Protein AF-A0A7W1S4X9-F1 (afdb_monomer_lite)

Sequence (220 aa):
MSEEMSIWRQALKDEKHPLNRAAWILFGKNFDVEYAEKKLEAQKEDAIGFCMLLLDSPELYPDSALGSGKAPANAVELLCRWQVEAAILRLLKILDDEDWDALVYGTTADSIAAYGAILVEPLLESAARNPGEEKQAAIAGTLADAAPGDPRTVAFIRKQFDKSTKDFQIRYMAESVLAGDPEGGIKWLEGKLRTQKFSKDIRKRIEDSIADAKAGRFKI

Secondary structure (DSSP, 8-state):
-PPPPPHHHHHHH-TTSTTHHHHHHHT-TT--HHHHHHHHGGGHHHHHHHHHHHHT-GGGSSTTSTTTTHHHHHHHHHHHHTT-GGGHHHHHHHHHHS-TTSHHHHHHHHHGGGGGGGGHHHHHHHHHH---HHHHHHHHHHHHHHSTT-HHHHHHHHHHHHH--SHHHHHHHHHHHHHH-HHHHHHHHHHHHHHS---HHHHHHHHHHHHHHHTT----

pLDDT: mean 94.27, std 6.55, range [44.78, 98.69]

Foldseek 3Di:
DDPDDDPLRVLCVDPPRPCVVLSCQLLPPPHDLVCSCVVCVVVVVVSLVVLVVCLVPVQLFDCPHRSRNRSNLSSLQNCLVVLPVVCLVSLLVCLLPPDCPTSNNVSSLVRNLSNAPVCLVVLVVSCVVDVDLVSLLSSLQSLLSRYAPDPSSLVSLVVSCVVDDDLVSVLSSLLSNCSRYVPVSLVVLVVCLVVDDDDPVSSVSSVVLSVCSVVVNSDD

Structure (mmCIF, N/CA/C/O backbone):
data_AF-A0A7W1S4X9-F1
#
_entry.id   AF-A0A7W1S4X9-F1
#
loop_
_atom_site.group_PDB
_atom_site.id
_atom_site.type_symbol
_atom_site.label_atom_id
_atom_site.label_alt_id
_atom_site.label_comp_id
_atom_site.label_asym_id
_atom_site.label_entity_id
_atom_site.label_seq_id
_atom_site.pdbx_PDB_ins_code
_atom_site.Cartn_x
_atom_site.Cartn_y
_atom_site.Cartn_z
_atom_site.occupancy
_atom_site.B_iso_or_equiv
_atom_site.auth_seq_id
_atom_site.auth_comp_id
_atom_site.auth_asym_id
_atom_site.auth_atom_id
_atom_site.pdbx_PDB_model_num
ATOM 1 N N . MET A 1 1 ? 35.761 15.141 -14.981 1.00 44.78 1 MET A N 1
ATOM 2 C CA . MET A 1 1 ? 35.172 13.787 -14.971 1.00 44.78 1 MET A CA 1
ATOM 3 C C . MET A 1 1 ? 33.733 13.945 -15.420 1.00 44.78 1 MET A C 1
ATOM 5 O O . MET A 1 1 ? 33.016 14.687 -14.766 1.00 44.78 1 MET A O 1
ATOM 9 N N . SER A 1 2 ? 33.343 13.410 -16.578 1.00 52.38 2 SER A N 1
ATOM 10 C CA . SER A 1 2 ? 31.936 13.431 -16.993 1.00 52.38 2 SER A CA 1
ATOM 11 C C . SER A 1 2 ? 31.174 12.447 -16.113 1.00 52.38 2 SER A C 1
ATOM 13 O O . SER A 1 2 ? 31.539 11.274 -16.099 1.00 52.38 2 SER A O 1
ATOM 15 N N . GLU A 1 3 ? 30.170 12.910 -15.367 1.00 70.31 3 GLU A N 1
ATOM 16 C CA . GLU A 1 3 ? 29.232 12.006 -14.698 1.00 70.31 3 GLU A CA 1
ATOM 17 C C . GLU A 1 3 ? 28.639 11.060 -15.742 1.00 70.31 3 GLU A C 1
ATOM 19 O O . GLU A 1 3 ? 28.067 11.499 -16.746 1.00 70.31 3 GLU A O 1
ATOM 24 N N . GLU A 1 4 ? 28.829 9.762 -15.528 1.00 83.88 4 GLU A N 1
ATOM 25 C CA . GLU A 1 4 ? 28.190 8.743 -16.340 1.00 83.88 4 GLU A CA 1
ATOM 26 C C . GLU A 1 4 ? 26.675 8.891 -16.179 1.00 83.88 4 GLU A C 1
ATOM 28 O O . GLU A 1 4 ? 26.137 8.964 -15.075 1.00 83.88 4 GLU A O 1
ATOM 33 N N . MET A 1 5 ? 25.982 9.044 -17.303 1.00 89.38 5 MET A N 1
ATOM 34 C CA . MET A 1 5 ? 24.553 9.311 -17.303 1.00 89.38 5 MET A CA 1
ATOM 35 C C . MET A 1 5 ? 23.804 8.057 -16.844 1.00 89.38 5 MET A C 1
ATOM 37 O O . MET A 1 5 ? 24.030 6.986 -17.397 1.00 89.38 5 MET A O 1
ATOM 41 N N . SER A 1 6 ? 22.885 8.173 -15.885 1.00 93.56 6 SER A N 1
ATOM 42 C CA . SER A 1 6 ? 22.079 7.029 -15.441 1.00 93.56 6 SER A CA 1
ATOM 43 C C . SER A 1 6 ? 21.268 6.409 -16.589 1.00 93.56 6 SER A C 1
ATOM 45 O O . SER A 1 6 ? 20.853 7.105 -17.521 1.00 93.56 6 SER A O 1
ATOM 47 N N . ILE A 1 7 ? 21.007 5.098 -16.515 1.00 94.75 7 ILE A N 1
ATOM 48 C CA . ILE A 1 7 ? 20.305 4.341 -17.571 1.00 94.75 7 ILE A CA 1
ATOM 49 C C . ILE A 1 7 ? 18.940 4.964 -17.896 1.00 94.75 7 ILE A C 1
ATOM 51 O O . ILE A 1 7 ? 18.582 5.094 -19.063 1.00 94.75 7 ILE A O 1
ATOM 55 N N . TRP A 1 8 ? 18.193 5.434 -16.892 1.00 95.12 8 TRP A N 1
ATOM 56 C CA . TRP A 1 8 ? 16.904 6.096 -17.115 1.00 95.12 8 TRP A CA 1
ATOM 57 C C . TRP A 1 8 ? 17.030 7.440 -17.846 1.00 95.12 8 TRP A C 1
ATOM 59 O O . TRP A 1 8 ? 16.185 7.756 -18.683 1.00 95.12 8 TRP A O 1
ATOM 69 N N . ARG A 1 9 ? 18.111 8.206 -17.633 1.00 95.19 9 ARG A N 1
ATOM 70 C CA . ARG A 1 9 ? 18.389 9.425 -18.418 1.00 95.19 9 ARG A CA 1
ATOM 71 C C . ARG A 1 9 ? 18.770 9.098 -19.857 1.00 95.19 9 ARG A C 1
ATOM 73 O O . ARG A 1 9 ? 18.367 9.833 -20.756 1.00 95.19 9 ARG A O 1
ATOM 80 N N . GLN A 1 10 ? 19.539 8.030 -20.072 1.00 96.44 10 GLN A N 1
ATOM 81 C CA . GLN A 1 10 ? 19.885 7.562 -21.418 1.00 96.44 10 GLN A CA 1
ATOM 82 C C . GLN A 1 10 ? 18.620 7.127 -22.168 1.00 96.44 10 GLN A C 1
ATOM 84 O O . GLN A 1 10 ? 18.362 7.616 -23.267 1.00 96.44 10 GLN A O 1
ATOM 89 N N . ALA A 1 11 ? 17.776 6.314 -21.525 1.00 96.88 11 ALA A N 1
ATOM 90 C CA . ALA A 1 11 ? 16.519 5.831 -22.084 1.00 96.88 11 ALA A CA 1
ATOM 91 C C . ALA A 1 11 ? 15.560 6.965 -22.475 1.00 96.88 11 ALA A C 1
ATOM 93 O O . ALA A 1 11 ? 14.948 6.898 -23.536 1.00 96.88 11 ALA A O 1
ATOM 94 N N . LEU A 1 12 ? 15.453 8.029 -21.671 1.00 96.25 12 LEU A N 1
ATOM 95 C CA . LEU A 1 12 ? 14.616 9.191 -22.006 1.00 96.25 12 LEU A CA 1
ATOM 96 C C . LEU A 1 12 ? 15.132 9.992 -23.213 1.00 96.25 12 LEU A C 1
ATOM 98 O O . LEU A 1 12 ? 14.334 10.626 -23.901 1.00 96.25 12 LEU A O 1
ATOM 102 N N . LYS A 1 13 ? 16.449 9.995 -23.458 1.00 96.00 13 LYS A N 1
ATOM 103 C CA . LYS A 1 13 ? 17.087 10.814 -24.504 1.00 96.00 13 LYS A CA 1
ATOM 104 C C . LYS A 1 13 ? 17.248 10.103 -25.841 1.00 96.00 13 LYS A C 1
ATOM 106 O O . LYS A 1 13 ? 17.264 10.776 -26.867 1.00 96.00 13 LYS A O 1
ATOM 111 N N . ASP A 1 14 ? 17.412 8.786 -25.830 1.00 97.00 14 ASP A N 1
ATOM 112 C CA . ASP A 1 14 ? 17.623 7.996 -27.037 1.00 97.00 14 ASP A CA 1
ATOM 113 C C . ASP A 1 14 ? 16.362 7.196 -27.380 1.00 97.00 14 ASP A C 1
ATOM 115 O O . ASP A 1 14 ? 16.022 6.225 -26.709 1.00 97.00 14 ASP A O 1
ATOM 119 N N . GLU A 1 15 ? 15.676 7.596 -28.452 1.00 96.69 15 GLU A N 1
ATOM 120 C CA . GLU A 1 15 ? 14.484 6.911 -28.975 1.00 96.69 15 GLU A CA 1
ATOM 121 C C . GLU A 1 15 ? 14.757 5.462 -29.399 1.00 96.69 15 GLU A C 1
ATOM 123 O O . GLU A 1 15 ? 13.833 4.650 -29.452 1.00 96.69 15 GLU A O 1
ATOM 128 N N . LYS A 1 16 ? 16.016 5.119 -29.695 1.00 97.38 16 LYS A N 1
ATOM 129 C CA . LYS A 1 16 ? 16.424 3.756 -30.055 1.00 97.38 16 LYS A CA 1
ATOM 130 C C . LYS A 1 16 ? 16.806 2.917 -28.840 1.00 97.38 16 LYS A C 1
ATOM 132 O O . LYS A 1 16 ? 17.037 1.717 -28.994 1.00 97.38 16 LYS A O 1
ATOM 137 N N . HIS A 1 17 ? 16.872 3.513 -27.651 1.00 97.50 17 HIS A N 1
ATOM 138 C CA . HIS A 1 17 ? 17.173 2.779 -26.434 1.00 97.50 17 HIS A CA 1
ATOM 139 C C . HIS A 1 17 ? 16.050 1.764 -26.153 1.00 97.50 17 HIS A C 1
ATOM 141 O O . HIS A 1 17 ? 14.876 2.144 -26.176 1.00 97.50 17 HIS A O 1
ATOM 147 N N . PRO A 1 18 ? 16.359 0.497 -25.819 1.00 96.69 18 PRO A N 1
ATOM 148 C CA . PRO A 1 18 ? 15.337 -0.538 -25.607 1.00 96.69 18 PRO A CA 1
ATOM 149 C C . PRO A 1 18 ? 14.318 -0.153 -24.520 1.00 96.69 18 PRO A C 1
ATOM 151 O O . PRO A 1 18 ? 13.126 -0.410 -24.641 1.00 96.69 18 PRO A O 1
ATOM 154 N N . LEU A 1 19 ? 14.769 0.565 -23.488 1.00 97.62 19 LEU A N 1
ATOM 155 C CA . LEU A 1 19 ? 13.919 1.051 -22.393 1.00 97.62 19 LEU A CA 1
ATOM 156 C C . LEU A 1 19 ? 13.235 2.404 -22.654 1.00 97.62 19 LEU A C 1
ATOM 158 O O . LEU A 1 19 ? 12.544 2.893 -21.763 1.00 97.62 19 LEU A O 1
ATOM 162 N N . ASN A 1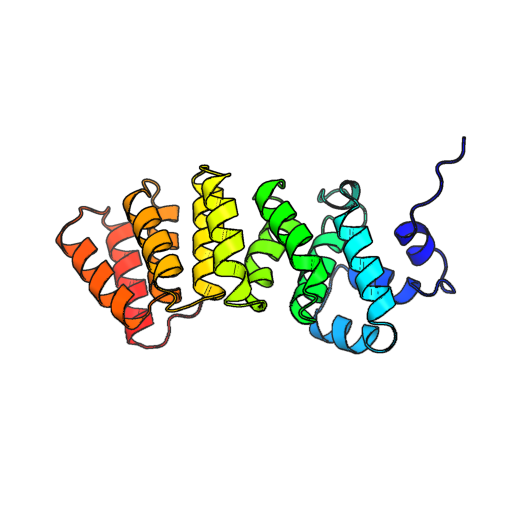 20 ? 13.389 3.028 -23.831 1.00 97.69 20 ASN A N 1
ATOM 163 C CA . ASN A 1 20 ? 12.836 4.366 -24.104 1.00 97.69 20 ASN A CA 1
ATOM 164 C C . ASN A 1 20 ? 11.329 4.439 -23.826 1.00 97.69 20 ASN A C 1
ATOM 166 O O . ASN A 1 20 ? 10.850 5.336 -23.133 1.00 97.69 20 ASN A O 1
ATOM 170 N N . ARG A 1 21 ? 10.585 3.431 -24.288 1.00 97.38 21 ARG A N 1
ATOM 171 C CA . ARG A 1 21 ? 9.140 3.347 -24.067 1.00 97.38 21 ARG A CA 1
ATOM 172 C C . ARG A 1 21 ? 8.774 3.190 -22.590 1.00 97.38 21 ARG A C 1
ATOM 174 O O . ARG A 1 21 ? 7.831 3.833 -22.141 1.00 97.38 21 ARG A O 1
ATOM 181 N N . ALA A 1 22 ? 9.503 2.352 -21.848 1.00 97.75 22 ALA A N 1
ATOM 182 C CA . ALA A 1 22 ? 9.292 2.187 -20.409 1.00 97.75 22 ALA A CA 1
ATOM 183 C C . ALA A 1 22 ? 9.560 3.504 -19.673 1.00 97.75 22 ALA A C 1
ATOM 185 O O . ALA A 1 22 ? 8.735 3.935 -18.874 1.00 97.75 22 ALA A O 1
ATOM 186 N N . ALA A 1 23 ? 10.652 4.187 -20.022 1.00 97.69 23 ALA A N 1
ATOM 187 C CA . ALA A 1 23 ? 11.009 5.477 -19.454 1.00 97.69 23 ALA A CA 1
ATOM 188 C C . ALA A 1 23 ? 9.923 6.536 -19.691 1.00 97.69 23 ALA A C 1
ATOM 190 O O . ALA A 1 23 ? 9.466 7.158 -18.738 1.00 97.69 23 ALA A O 1
ATOM 191 N N . TRP A 1 24 ? 9.432 6.704 -20.919 1.00 97.12 24 TRP A N 1
ATOM 192 C CA . TRP A 1 24 ? 8.384 7.695 -21.194 1.00 97.12 24 TRP A CA 1
ATOM 193 C C . TRP A 1 24 ? 7.041 7.385 -20.529 1.00 97.12 24 TRP A C 1
ATOM 195 O O . TRP A 1 24 ? 6.333 8.313 -20.141 1.00 97.12 24 TRP A O 1
ATOM 205 N N . ILE A 1 25 ? 6.694 6.105 -20.372 1.00 97.75 25 ILE A N 1
ATOM 206 C CA . ILE A 1 25 ? 5.490 5.702 -19.637 1.00 97.75 25 ILE A CA 1
ATOM 207 C C . ILE A 1 25 ? 5.658 6.003 -18.143 1.00 97.75 25 ILE A C 1
ATOM 209 O O . ILE A 1 25 ? 4.823 6.697 -17.569 1.00 97.75 25 ILE A O 1
ATOM 213 N N . LEU A 1 26 ? 6.752 5.546 -17.528 1.00 97.75 26 LEU A N 1
ATOM 214 C CA . LEU A 1 26 ? 6.977 5.663 -16.083 1.00 97.75 26 LEU A CA 1
ATOM 215 C C . LEU A 1 26 ? 7.257 7.102 -15.633 1.00 97.75 26 LEU A C 1
ATOM 217 O O . LEU A 1 26 ? 6.864 7.476 -14.537 1.00 97.75 26 LEU A O 1
ATOM 221 N N . PHE A 1 27 ? 7.865 7.948 -16.469 1.00 97.38 27 PHE A N 1
ATOM 222 C CA . PHE A 1 27 ? 8.035 9.382 -16.178 1.00 97.38 27 PHE A CA 1
ATOM 223 C C . PHE A 1 27 ? 6.824 10.233 -16.604 1.00 97.38 27 PHE A C 1
ATOM 225 O O . PHE A 1 27 ? 6.825 11.458 -16.438 1.00 97.38 27 PHE A O 1
ATOM 232 N N . GLY A 1 28 ? 5.787 9.611 -17.172 1.00 94.62 28 GLY A N 1
ATOM 233 C CA . GLY A 1 28 ? 4.586 10.289 -17.638 1.00 94.62 28 GLY A CA 1
ATOM 234 C C . GLY A 1 28 ? 3.783 10.913 -16.494 1.00 94.62 28 GLY A C 1
ATOM 235 O O . GLY A 1 28 ? 3.548 10.298 -15.457 1.00 94.62 28 GLY A O 1
ATOM 236 N N . LYS A 1 29 ? 3.292 12.144 -16.694 1.00 89.25 29 LYS A N 1
ATOM 237 C CA . LYS A 1 29 ? 2.444 12.831 -15.698 1.00 89.25 29 LYS A CA 1
ATOM 238 C C . LYS A 1 29 ? 1.073 12.178 -15.508 1.00 89.25 29 LYS A C 1
ATOM 240 O O . LYS A 1 29 ? 0.512 12.307 -14.421 1.00 89.25 29 LYS A O 1
ATOM 245 N N . ASN A 1 30 ? 0.578 11.526 -16.560 1.00 92.50 30 ASN A N 1
ATOM 246 C CA . ASN A 1 30 ? -0.718 10.855 -16.642 1.00 92.50 30 ASN A CA 1
ATOM 247 C C . ASN A 1 30 ? -0.492 9.342 -16.747 1.00 92.50 30 ASN A C 1
ATOM 249 O O . ASN A 1 30 ? -0.904 8.720 -17.725 1.00 92.50 30 ASN A O 1
ATOM 253 N N . PHE A 1 31 ? 0.281 8.791 -15.811 1.00 96.25 31 PHE A N 1
ATOM 254 C CA . PHE A 1 31 ? 0.490 7.353 -15.736 1.00 96.25 31 PHE A CA 1
ATOM 255 C C . PHE A 1 31 ? -0.843 6.645 -15.487 1.00 96.25 31 PHE A C 1
ATOM 257 O O . PHE A 1 31 ? -1.680 7.129 -14.729 1.00 96.25 31 PHE A O 1
ATOM 264 N N . ASP A 1 32 ? -1.027 5.527 -16.176 1.00 97.56 32 ASP A N 1
ATOM 265 C CA . ASP A 1 32 ? -2.176 4.644 -16.053 1.00 97.56 32 ASP A CA 1
ATOM 266 C C . ASP A 1 32 ? -1.628 3.219 -16.056 1.00 97.56 32 ASP A C 1
ATOM 268 O O . ASP A 1 32 ? -0.976 2.798 -17.021 1.00 97.56 32 ASP A O 1
ATOM 272 N N . VAL A 1 33 ? -1.816 2.511 -14.943 1.00 97.31 33 VAL A N 1
ATOM 273 C CA . VAL A 1 33 ? -1.167 1.216 -14.721 1.00 97.31 33 VAL A CA 1
ATOM 274 C C . VAL A 1 33 ? -1.666 0.148 -15.698 1.00 97.31 33 VAL A C 1
ATOM 276 O O . VAL A 1 33 ? -0.868 -0.659 -16.169 1.00 97.31 33 VAL A O 1
ATOM 279 N N . GLU A 1 34 ? -2.945 0.178 -16.089 1.00 97.56 34 GLU A N 1
ATOM 280 C CA . GLU A 1 34 ? -3.522 -0.775 -17.049 1.00 97.56 34 GLU A CA 1
ATOM 281 C C . GLU A 1 34 ? -2.947 -0.572 -18.458 1.00 97.56 34 GLU A C 1
ATOM 283 O O . GLU A 1 34 ? -2.576 -1.524 -19.158 1.00 97.56 34 GLU A O 1
ATOM 288 N N . TYR A 1 35 ? -2.827 0.687 -18.878 1.00 97.94 35 TYR A N 1
ATOM 289 C CA . TYR A 1 35 ? -2.156 1.066 -20.110 1.00 97.94 35 TYR A CA 1
ATOM 290 C C . TYR A 1 35 ? -0.682 0.662 -20.073 1.00 97.94 35 TYR A C 1
ATOM 292 O O . TYR A 1 35 ? -0.195 0.076 -21.044 1.00 97.94 35 TYR A O 1
ATOM 300 N N . ALA A 1 36 ? 0.026 0.959 -18.980 1.00 98.12 36 ALA A N 1
ATOM 301 C CA . ALA A 1 36 ? 1.441 0.645 -18.821 1.00 98.12 36 ALA A CA 1
ATOM 302 C C . ALA A 1 36 ? 1.697 -0.864 -18.899 1.00 98.12 36 ALA A C 1
ATOM 304 O O . ALA A 1 36 ? 2.500 -1.285 -19.734 1.00 98.12 36 ALA A O 1
ATOM 305 N N . GLU A 1 37 ? 0.955 -1.664 -18.127 1.00 97.75 37 GLU A N 1
ATOM 306 C CA . GLU A 1 37 ? 0.973 -3.132 -18.149 1.00 97.75 37 GLU A CA 1
ATOM 307 C C . GLU A 1 37 ? 0.831 -3.645 -19.586 1.00 97.75 37 GLU A C 1
ATOM 309 O O . GLU A 1 37 ? 1.745 -4.268 -20.133 1.00 97.75 37 GLU A O 1
ATOM 314 N N . LYS A 1 38 ? -0.256 -3.266 -20.269 1.00 98.00 38 LYS A N 1
ATOM 315 C CA . LYS A 1 38 ? -0.522 -3.708 -21.645 1.00 98.00 38 LYS A CA 1
ATOM 316 C C . LYS A 1 38 ? 0.564 -3.280 -22.631 1.00 98.00 38 LYS A C 1
ATOM 318 O O . LYS A 1 38 ? 0.842 -3.973 -23.612 1.00 98.00 38 LYS A O 1
ATOM 323 N N . LYS A 1 39 ? 1.128 -2.085 -22.453 1.00 98.06 39 LYS A N 1
ATOM 324 C CA . LYS A 1 39 ? 2.101 -1.508 -23.388 1.00 98.06 39 LYS A CA 1
ATOM 325 C C . LYS A 1 39 ? 3.513 -2.026 -23.152 1.00 98.06 39 LYS A C 1
ATOM 327 O O . LYS A 1 39 ? 4.296 -1.965 -24.101 1.00 98.06 39 LYS A O 1
ATOM 332 N N . LEU A 1 40 ? 3.825 -2.501 -21.954 1.00 98.06 40 LEU A N 1
ATOM 333 C CA . LEU A 1 40 ? 5.146 -2.995 -21.581 1.00 98.06 40 LEU A CA 1
ATOM 334 C C . LEU A 1 40 ? 5.226 -4.522 -21.532 1.00 98.06 40 LEU A C 1
ATOM 336 O O . LEU A 1 40 ? 6.331 -5.036 -21.437 1.00 98.06 40 LEU A O 1
ATOM 340 N N . GLU A 1 41 ? 4.111 -5.235 -21.710 1.00 97.00 41 GLU A N 1
ATOM 341 C CA . GLU A 1 41 ? 4.045 -6.704 -21.663 1.00 97.00 41 GLU A CA 1
ATOM 342 C C . GLU A 1 41 ? 5.113 -7.409 -22.519 1.00 97.00 41 GLU A C 1
ATOM 344 O O . GLU A 1 41 ? 5.789 -8.321 -22.059 1.00 97.00 41 GLU A O 1
ATOM 349 N N . ALA A 1 42 ? 5.338 -6.947 -23.754 1.00 96.94 42 ALA A N 1
ATOM 350 C CA . ALA A 1 42 ? 6.327 -7.553 -24.654 1.00 96.94 42 ALA A CA 1
ATOM 351 C C . ALA A 1 42 ? 7.790 -7.390 -24.186 1.00 96.94 42 ALA A C 1
ATOM 353 O O . ALA A 1 42 ? 8.668 -8.076 -24.698 1.00 96.94 42 ALA A O 1
ATOM 354 N N . GLN A 1 43 ? 8.047 -6.480 -23.245 1.00 96.81 43 GLN A N 1
ATOM 355 C CA . GLN A 1 43 ? 9.359 -6.205 -22.651 1.00 96.81 43 GLN A CA 1
ATOM 356 C C . GLN A 1 43 ? 9.282 -6.233 -21.117 1.00 96.81 43 GLN A C 1
ATOM 358 O O . GLN A 1 43 ? 9.955 -5.457 -20.440 1.00 96.81 43 GLN A O 1
ATOM 363 N N . LYS A 1 44 ? 8.409 -7.089 -20.566 1.00 97.44 44 LYS A N 1
ATOM 364 C CA . LYS A 1 44 ? 8.080 -7.112 -19.137 1.00 97.44 44 LYS A CA 1
ATOM 365 C C . LYS A 1 44 ? 9.312 -7.280 -18.250 1.00 97.44 44 LYS A C 1
ATOM 367 O O . LYS A 1 44 ? 9.490 -6.485 -17.340 1.00 97.44 44 LYS A O 1
ATOM 372 N N . GLU A 1 45 ? 10.188 -8.239 -18.543 1.00 97.88 45 GLU A N 1
ATOM 373 C CA . GLU A 1 45 ? 11.399 -8.485 -17.740 1.00 97.88 45 GLU A CA 1
ATOM 374 C C . GLU A 1 45 ? 12.342 -7.271 -17.713 1.00 97.88 45 GLU A C 1
ATOM 376 O O . GLU A 1 45 ? 12.785 -6.835 -16.649 1.00 97.88 45 GLU A O 1
ATOM 381 N N . ASP A 1 46 ? 12.573 -6.650 -18.872 1.00 97.81 46 ASP A N 1
ATOM 382 C CA . ASP A 1 46 ? 13.379 -5.431 -18.977 1.00 97.81 46 ASP A CA 1
ATOM 383 C C . ASP A 1 46 ? 12.723 -4.257 -18.232 1.00 97.81 46 ASP A C 1
ATOM 385 O O . ASP A 1 46 ? 13.397 -3.472 -17.560 1.00 97.81 46 ASP A O 1
ATOM 389 N N . ALA A 1 47 ? 11.393 -4.145 -18.310 1.00 98.12 47 ALA A N 1
ATOM 390 C CA . ALA A 1 47 ? 10.626 -3.135 -17.591 1.00 98.12 47 ALA A CA 1
ATOM 391 C C . ALA A 1 47 ? 10.650 -3.359 -16.072 1.00 98.12 47 ALA A C 1
ATOM 393 O O . ALA A 1 47 ? 10.725 -2.377 -15.336 1.00 98.12 47 ALA A O 1
ATOM 394 N N . ILE A 1 48 ? 10.641 -4.607 -15.595 1.00 98.56 48 ILE A N 1
ATOM 395 C CA . ILE A 1 48 ? 10.806 -4.947 -14.174 1.00 98.56 48 ILE A CA 1
ATOM 396 C C . ILE A 1 48 ? 12.184 -4.497 -13.692 1.00 98.56 48 ILE A C 1
ATOM 398 O O . ILE A 1 48 ? 12.272 -3.761 -12.707 1.00 98.56 48 ILE A O 1
ATOM 402 N N . GLY A 1 49 ? 13.249 -4.870 -14.412 1.00 98.19 49 GLY A N 1
ATOM 403 C CA . GLY A 1 49 ? 14.608 -4.424 -14.092 1.00 98.19 49 GLY A CA 1
ATOM 404 C C . GLY A 1 49 ? 14.714 -2.898 -14.065 1.00 98.19 49 GLY A C 1
ATOM 405 O O . GLY A 1 49 ? 15.297 -2.321 -13.147 1.00 98.19 49 GLY A O 1
ATOM 406 N N . PHE A 1 50 ? 14.068 -2.227 -15.019 1.00 98.38 50 PHE A N 1
ATOM 407 C CA . PHE A 1 50 ? 14.001 -0.772 -15.058 1.00 98.38 50 PHE A CA 1
ATOM 408 C C . PHE A 1 50 ? 13.225 -0.171 -13.878 1.00 98.38 50 PHE A C 1
ATOM 410 O O . PHE A 1 50 ? 13.693 0.796 -13.287 1.00 98.38 50 PHE A O 1
ATOM 417 N N . CYS A 1 51 ? 12.087 -0.747 -13.487 1.00 98.69 51 CYS A N 1
ATOM 418 C CA . CYS A 1 51 ? 11.324 -0.308 -12.316 1.00 98.69 51 CYS A CA 1
ATOM 419 C C . CYS A 1 51 ? 12.157 -0.415 -11.034 1.00 98.69 51 CYS A C 1
ATOM 421 O O . CYS A 1 51 ? 12.223 0.551 -10.279 1.00 98.69 51 CYS A O 1
ATOM 423 N N . MET A 1 52 ? 12.855 -1.537 -10.827 1.00 98.44 52 MET A N 1
ATOM 424 C CA . MET A 1 52 ? 13.747 -1.714 -9.674 1.00 98.44 52 MET A CA 1
ATOM 425 C C . MET A 1 52 ? 14.861 -0.657 -9.653 1.00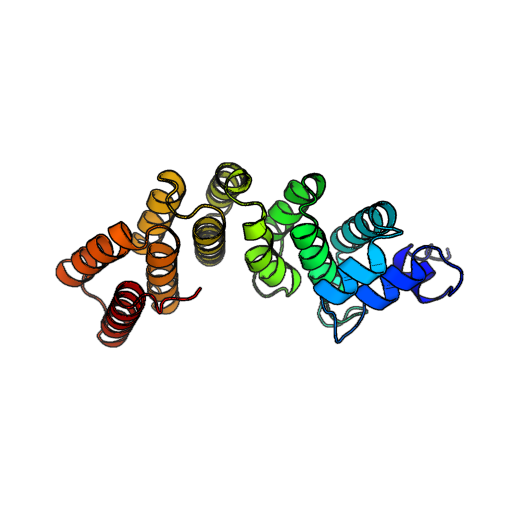 98.44 52 MET A C 1
ATOM 427 O O . MET A 1 52 ? 15.104 -0.051 -8.613 1.00 98.44 52 MET A O 1
ATOM 431 N N . LEU A 1 53 ? 15.458 -0.338 -10.811 1.00 97.69 53 LEU A N 1
ATOM 432 C CA . LEU A 1 53 ? 16.439 0.750 -10.923 1.00 97.69 53 LEU A CA 1
ATOM 433 C C . LEU A 1 53 ? 15.861 2.117 -10.524 1.00 97.69 53 LEU A C 1
ATOM 435 O O . LEU A 1 53 ? 16.565 2.916 -9.906 1.00 97.69 53 LEU A O 1
ATOM 439 N N . LEU A 1 54 ? 14.600 2.407 -10.866 1.00 97.94 54 LEU A N 1
ATOM 440 C CA . LEU A 1 54 ? 13.941 3.650 -10.445 1.00 97.94 54 LEU A CA 1
ATOM 441 C C . LEU A 1 54 ? 13.705 3.680 -8.932 1.00 97.94 54 LEU A C 1
ATOM 443 O O . LEU A 1 54 ? 13.907 4.725 -8.315 1.00 97.94 54 LEU A O 1
ATOM 447 N N . LEU A 1 55 ? 13.332 2.547 -8.327 1.00 97.81 55 LEU A N 1
ATOM 448 C CA . LEU A 1 55 ? 13.209 2.443 -6.871 1.00 97.81 55 LEU A CA 1
ATOM 449 C C . LEU A 1 55 ? 14.562 2.620 -6.172 1.00 97.81 55 LEU A C 1
ATOM 451 O O . LEU A 1 55 ? 14.599 3.149 -5.066 1.00 97.81 55 LEU A O 1
ATOM 455 N N . ASP A 1 56 ? 15.671 2.253 -6.806 1.00 96.62 56 ASP A N 1
ATOM 456 C CA . ASP A 1 56 ? 17.023 2.426 -6.255 1.00 96.62 56 ASP A CA 1
ATOM 457 C C . ASP A 1 56 ? 17.671 3.781 -6.600 1.00 96.62 56 ASP A C 1
ATOM 459 O O . ASP A 1 56 ? 18.842 4.002 -6.294 1.00 96.62 56 ASP A O 1
ATOM 463 N N . SER A 1 57 ? 16.912 4.706 -7.202 1.00 95.69 57 SER A N 1
ATOM 464 C CA . SER A 1 57 ? 17.353 6.063 -7.558 1.00 95.69 57 SER A CA 1
ATOM 465 C C . SER A 1 57 ? 16.700 7.113 -6.636 1.00 95.69 57 SER A C 1
ATOM 467 O O . SER A 1 57 ? 15.719 7.749 -7.038 1.00 95.69 57 SER A O 1
ATOM 469 N N . PRO A 1 58 ? 17.191 7.318 -5.395 1.00 92.44 58 PRO A N 1
ATOM 470 C CA . PRO A 1 58 ? 16.577 8.233 -4.424 1.00 92.44 58 PRO A CA 1
ATOM 471 C C . PRO A 1 58 ? 16.521 9.689 -4.910 1.00 92.44 58 PRO A C 1
ATOM 473 O O . PRO A 1 58 ? 15.667 10.463 -4.483 1.00 92.44 58 PRO A O 1
ATOM 476 N N . GLU A 1 59 ? 17.371 10.082 -5.861 1.00 94.56 59 GLU A N 1
ATOM 477 C CA . GLU A 1 59 ? 17.314 11.401 -6.494 1.00 94.56 59 GLU A CA 1
ATOM 478 C C . GLU A 1 59 ? 16.028 11.650 -7.303 1.00 94.56 59 GLU A C 1
ATOM 480 O O . GLU A 1 59 ? 15.765 12.790 -7.686 1.00 94.56 59 GLU A O 1
ATOM 485 N N . LEU A 1 60 ? 15.238 10.605 -7.580 1.00 96.12 60 LEU A N 1
ATOM 486 C CA . LEU A 1 60 ? 13.945 10.695 -8.262 1.00 96.12 60 LEU A CA 1
ATOM 487 C C . LEU A 1 60 ? 12.758 10.890 -7.313 1.00 96.12 60 LEU A C 1
ATOM 489 O O . LEU A 1 60 ? 11.650 11.099 -7.800 1.00 96.12 60 LEU A O 1
ATOM 493 N N . TYR A 1 61 ? 12.966 10.800 -5.998 1.00 94.88 61 TYR A N 1
ATOM 494 C CA . 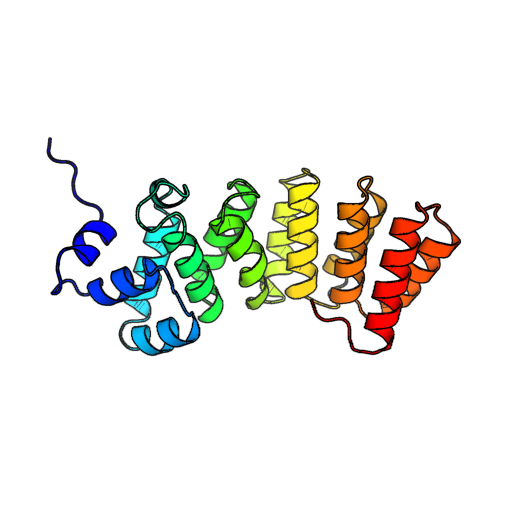TYR A 1 61 ? 11.893 10.776 -5.000 1.00 94.88 61 TYR A CA 1
ATOM 495 C C . TYR A 1 61 ? 11.310 12.165 -4.696 1.00 94.88 61 TYR A C 1
ATOM 497 O O . TYR A 1 61 ? 10.092 12.261 -4.550 1.00 94.88 61 TYR A O 1
ATOM 505 N N . PRO A 1 62 ? 12.108 13.252 -4.629 1.00 93.56 62 PRO A N 1
ATOM 506 C CA . PRO A 1 62 ? 11.561 14.580 -4.372 1.00 93.56 62 PRO A CA 1
ATOM 507 C C . PRO A 1 62 ? 10.609 15.064 -5.475 1.00 93.56 62 PRO A C 1
ATOM 509 O O . PRO A 1 62 ? 10.850 14.848 -6.664 1.00 93.56 62 PRO A O 1
ATOM 512 N N . ASP A 1 63 ? 9.612 15.867 -5.105 1.00 90.19 63 ASP A N 1
ATOM 513 C CA . ASP A 1 63 ? 8.677 16.506 -6.049 1.00 90.19 63 ASP A CA 1
ATOM 514 C C . ASP A 1 63 ? 9.364 17.416 -7.083 1.00 90.19 63 ASP A C 1
ATOM 516 O O . ASP A 1 63 ? 8.834 17.682 -8.166 1.00 90.19 63 ASP A O 1
ATOM 520 N N . SER A 1 64 ? 10.562 17.906 -6.757 1.00 92.06 64 SER A N 1
ATOM 521 C CA . SER A 1 64 ? 11.398 18.723 -7.639 1.00 92.06 64 SER A CA 1
ATOM 522 C C . SER A 1 64 ? 12.238 17.904 -8.625 1.00 92.06 64 SER A C 1
ATOM 524 O O . SER A 1 64 ? 12.855 18.484 -9.524 1.00 92.06 64 SER A O 1
ATOM 526 N N . ALA A 1 65 ? 12.277 16.577 -8.481 1.00 93.00 65 ALA A N 1
ATOM 527 C CA . ALA A 1 65 ? 13.040 15.695 -9.350 1.00 93.00 65 ALA A CA 1
ATOM 528 C C . ALA A 1 65 ? 12.433 15.590 -10.758 1.00 93.00 65 ALA A C 1
ATOM 530 O O . ALA A 1 65 ? 11.303 16.010 -11.031 1.00 93.00 65 ALA A O 1
ATOM 531 N N . LEU A 1 66 ? 13.182 14.988 -11.685 1.00 90.06 66 LEU A N 1
ATOM 532 C CA . LEU A 1 66 ? 12.648 14.671 -13.007 1.00 90.06 66 LEU A CA 1
ATOM 533 C C . LEU A 1 66 ? 11.481 13.684 -12.870 1.00 90.06 66 LEU A C 1
ATOM 535 O O . LEU A 1 66 ? 11.628 12.630 -12.264 1.00 90.06 66 LEU A O 1
ATOM 539 N N . GLY A 1 67 ? 10.331 14.021 -13.456 1.00 86.44 67 GLY A N 1
ATOM 540 C CA . GLY A 1 67 ? 9.103 13.247 -13.257 1.00 86.44 67 GLY A CA 1
ATOM 541 C C . GLY A 1 67 ? 8.372 13.570 -11.948 1.00 86.44 67 GLY A C 1
ATOM 542 O O . GLY A 1 67 ? 7.348 12.955 -11.681 1.00 86.44 67 GLY A O 1
ATOM 543 N N . SER A 1 68 ? 8.840 14.553 -11.171 1.00 91.06 68 SER A N 1
ATOM 544 C CA . SER A 1 68 ? 8.181 15.086 -9.972 1.00 91.06 68 SER A CA 1
ATOM 545 C C . SER A 1 68 ? 7.824 14.027 -8.926 1.00 91.06 68 SER A C 1
ATOM 547 O O . SER A 1 68 ? 6.661 13.918 -8.550 1.00 91.06 68 SER A O 1
ATOM 549 N N . GLY A 1 69 ? 8.778 13.174 -8.542 1.00 91.69 69 GLY A N 1
ATOM 550 C CA . GLY A 1 69 ? 8.530 12.082 -7.590 1.00 91.69 69 GLY A CA 1
ATOM 551 C C . GLY A 1 69 ? 7.725 10.902 -8.152 1.00 91.69 69 GLY A C 1
ATOM 552 O O . GLY A 1 69 ? 7.653 9.845 -7.528 1.00 91.69 69 GLY A O 1
ATOM 553 N N . LYS A 1 70 ? 7.124 11.038 -9.344 1.00 95.75 70 LYS A N 1
ATOM 554 C CA . LYS A 1 70 ? 6.173 10.050 -9.874 1.00 95.75 70 LYS A CA 1
ATOM 555 C C . LYS A 1 70 ? 6.825 8.807 -10.450 1.00 95.75 70 LYS A C 1
ATOM 557 O O . LYS A 1 70 ? 6.206 7.757 -10.424 1.00 95.75 70 LYS A O 1
ATOM 562 N N . ALA A 1 71 ? 8.040 8.895 -10.989 1.00 97.19 71 ALA A N 1
ATOM 563 C CA . ALA A 1 71 ? 8.650 7.743 -11.654 1.00 97.19 71 ALA A CA 1
ATOM 564 C C . ALA A 1 71 ? 8.843 6.537 -10.705 1.00 97.19 71 ALA A C 1
ATOM 566 O O . ALA A 1 71 ? 8.438 5.437 -11.085 1.00 97.19 71 ALA A O 1
ATOM 567 N N . PRO A 1 72 ? 9.352 6.713 -9.467 1.00 97.94 72 PRO A N 1
ATOM 568 C CA . PRO A 1 72 ? 9.353 5.649 -8.463 1.00 97.94 72 PRO A CA 1
ATOM 569 C C . PRO A 1 72 ? 7.946 5.169 -8.080 1.00 97.94 72 PRO A C 1
ATOM 571 O O . PRO A 1 72 ? 7.714 3.968 -8.034 1.00 97.94 72 PRO A O 1
ATOM 574 N N . ALA A 1 73 ? 6.985 6.074 -7.868 1.00 97.69 73 ALA A N 1
ATOM 575 C CA . ALA A 1 73 ? 5.607 5.702 -7.524 1.00 97.69 73 ALA A CA 1
ATOM 576 C C . ALA A 1 73 ? 4.930 4.863 -8.629 1.00 97.69 73 ALA A C 1
ATOM 578 O O . ALA A 1 73 ? 4.398 3.788 -8.371 1.00 97.69 73 ALA A O 1
ATOM 579 N N . ASN A 1 74 ? 5.055 5.277 -9.888 1.00 98.38 74 ASN A N 1
ATOM 580 C CA . ASN A 1 74 ? 4.547 4.539 -11.044 1.00 98.38 74 ASN A CA 1
ATOM 581 C C . ASN A 1 74 ? 5.222 3.161 -11.185 1.00 98.38 74 ASN A C 1
ATOM 583 O O . ASN A 1 74 ? 4.588 2.190 -11.599 1.00 98.38 74 ASN A O 1
ATOM 587 N N . ALA A 1 75 ? 6.511 3.062 -10.834 1.00 98.44 75 ALA A N 1
ATOM 588 C CA . ALA A 1 75 ? 7.227 1.791 -10.795 1.00 98.44 75 ALA A CA 1
ATOM 589 C C . ALA A 1 75 ? 6.664 0.857 -9.710 1.00 98.44 75 ALA A C 1
ATOM 591 O O . ALA A 1 75 ? 6.482 -0.328 -9.980 1.00 98.44 75 ALA A O 1
ATOM 592 N N . VAL A 1 76 ? 6.333 1.381 -8.523 1.00 98.56 76 VAL A N 1
ATOM 593 C CA . VAL A 1 76 ? 5.647 0.623 -7.463 1.00 98.56 76 VAL A CA 1
ATOM 594 C C . VAL A 1 76 ? 4.317 0.065 -7.963 1.00 98.56 76 VAL A C 1
ATOM 596 O O . VAL A 1 76 ? 4.109 -1.145 -7.880 1.00 98.56 76 VAL A O 1
ATOM 599 N N . GLU A 1 77 ? 3.445 0.912 -8.521 1.00 98.31 77 GLU A N 1
ATOM 600 C CA . GLU A 1 77 ? 2.131 0.477 -9.021 1.00 98.31 77 GLU A CA 1
ATOM 601 C C . GLU A 1 77 ? 2.270 -0.651 -10.044 1.00 98.31 77 GLU A C 1
ATOM 603 O O . GLU A 1 77 ? 1.583 -1.670 -9.954 1.00 98.31 77 GLU A O 1
ATOM 608 N N . LEU A 1 78 ? 3.197 -0.501 -10.995 1.00 98.50 78 LEU A N 1
ATOM 609 C CA . LEU A 1 78 ? 3.404 -1.486 -12.050 1.00 98.50 78 LEU A CA 1
ATOM 610 C C . LEU A 1 78 ? 3.975 -2.809 -11.517 1.00 98.50 78 LEU A C 1
ATOM 612 O O . LEU A 1 78 ? 3.521 -3.880 -11.924 1.00 98.50 78 LEU A O 1
ATOM 616 N N . LEU A 1 79 ? 4.935 -2.758 -10.587 1.00 98.62 79 LEU A N 1
ATOM 617 C CA . LEU A 1 79 ? 5.499 -3.956 -9.954 1.00 98.62 79 LEU A CA 1
ATOM 618 C C . LEU A 1 79 ? 4.443 -4.712 -9.137 1.00 98.62 79 LEU A C 1
ATOM 620 O O . LEU A 1 79 ? 4.345 -5.935 -9.252 1.00 98.62 79 LEU A O 1
ATOM 624 N N . CYS A 1 80 ? 3.630 -3.999 -8.352 1.00 98.00 80 CYS A N 1
ATOM 625 C CA . CYS A 1 80 ? 2.521 -4.580 -7.588 1.00 98.00 80 CYS A CA 1
ATOM 626 C C . CYS A 1 80 ? 1.444 -5.161 -8.510 1.00 98.00 80 CYS A C 1
ATOM 628 O O . CYS A 1 80 ? 0.952 -6.266 -8.272 1.00 98.00 80 CYS A O 1
ATOM 630 N N . ARG A 1 81 ? 1.121 -4.468 -9.609 1.00 97.31 81 ARG A N 1
ATOM 631 C CA . ARG A 1 81 ? 0.182 -4.959 -10.622 1.00 97.31 81 ARG A CA 1
ATOM 632 C C . ARG A 1 81 ? 0.645 -6.278 -11.236 1.00 97.31 81 ARG A C 1
ATOM 634 O O . ARG A 1 81 ? -0.152 -7.201 -11.376 1.00 97.31 81 ARG A O 1
ATOM 641 N N . TRP A 1 82 ? 1.930 -6.381 -11.557 1.00 98.06 82 TRP A N 1
ATOM 642 C CA . TRP A 1 82 ? 2.528 -7.599 -12.099 1.00 98.06 82 TRP A CA 1
ATOM 643 C C . TRP A 1 82 ? 2.853 -8.675 -11.062 1.00 98.06 82 TRP A C 1
ATOM 645 O O . TRP A 1 82 ? 3.284 -9.753 -11.474 1.00 98.06 82 TRP A O 1
ATOM 655 N N . GLN A 1 83 ? 2.641 -8.411 -9.767 1.00 97.56 83 GLN A N 1
ATOM 656 C CA . GLN A 1 83 ? 2.922 -9.343 -8.668 1.00 97.56 83 GLN A CA 1
ATOM 657 C C . GLN A 1 83 ? 4.384 -9.820 -8.662 1.00 97.56 83 GLN A C 1
ATOM 659 O O . GLN A 1 83 ? 4.681 -11.008 -8.541 1.00 97.56 83 GLN A O 1
ATOM 664 N N . VAL A 1 84 ? 5.327 -8.888 -8.815 1.00 97.94 84 VAL A N 1
ATOM 665 C CA . VAL A 1 84 ? 6.762 -9.201 -8.862 1.00 97.94 84 VAL A CA 1
ATOM 666 C C . VAL A 1 84 ? 7.296 -9.487 -7.455 1.00 97.94 84 VAL A C 1
ATOM 668 O O . VAL A 1 84 ? 7.755 -8.585 -6.761 1.00 97.94 84 VAL A O 1
ATOM 671 N N . GLU A 1 85 ? 7.298 -10.754 -7.034 1.00 96.19 85 GLU A N 1
ATOM 672 C CA . GLU A 1 85 ? 7.735 -11.157 -5.682 1.00 96.19 85 GLU A CA 1
ATOM 673 C C . GLU A 1 85 ? 9.137 -10.645 -5.306 1.00 96.19 85 GLU A C 1
ATOM 675 O O . GLU A 1 85 ? 9.374 -10.236 -4.169 1.00 96.19 85 GLU A O 1
ATOM 680 N N . ALA A 1 86 ? 10.061 -10.585 -6.271 1.00 96.31 86 ALA A N 1
ATOM 681 C CA . ALA A 1 86 ? 11.411 -10.060 -6.057 1.00 96.31 86 ALA A CA 1
ATOM 682 C C . ALA A 1 86 ? 11.433 -8.582 -5.610 1.00 96.31 86 ALA A C 1
ATOM 684 O O . ALA A 1 86 ? 12.407 -8.142 -4.997 1.00 96.31 86 ALA A O 1
ATOM 685 N N . ALA A 1 87 ? 10.368 -7.817 -5.878 1.00 97.75 87 ALA A N 1
ATOM 686 C CA . ALA A 1 87 ? 10.241 -6.426 -5.458 1.00 97.75 87 ALA A CA 1
ATOM 687 C C . ALA A 1 87 ? 9.824 -6.278 -3.986 1.00 97.75 87 ALA A C 1
ATOM 689 O O . ALA A 1 87 ? 10.081 -5.229 -3.398 1.00 97.75 87 ALA A O 1
ATOM 690 N N . ILE A 1 88 ? 9.230 -7.305 -3.362 1.00 96.50 88 ILE A N 1
ATOM 691 C CA . ILE A 1 88 ? 8.618 -7.203 -2.024 1.00 96.50 88 ILE A CA 1
ATOM 692 C C . ILE A 1 88 ? 9.606 -6.668 -0.988 1.00 96.50 88 ILE A C 1
ATOM 694 O O . ILE A 1 88 ? 9.280 -5.734 -0.262 1.00 96.50 88 ILE A O 1
ATOM 698 N N . LEU A 1 89 ? 10.836 -7.195 -0.948 1.00 95.56 89 LEU A N 1
ATOM 699 C CA . LEU A 1 89 ? 11.853 -6.726 0.000 1.00 95.56 89 LEU A CA 1
ATOM 700 C C . LEU A 1 89 ? 12.169 -5.238 -0.182 1.00 95.56 89 LEU A C 1
ATOM 702 O O . LEU A 1 89 ? 12.337 -4.513 0.799 1.00 95.56 89 LEU A O 1
ATOM 706 N N . ARG A 1 90 ? 12.230 -4.766 -1.432 1.00 97.12 90 ARG A N 1
ATOM 707 C CA . ARG A 1 90 ? 12.495 -3.356 -1.723 1.00 97.12 90 ARG A CA 1
ATOM 708 C C . ARG A 1 90 ? 11.307 -2.475 -1.354 1.00 97.12 90 ARG A C 1
ATOM 710 O O . ARG A 1 90 ? 11.538 -1.404 -0.800 1.00 97.12 90 ARG A O 1
ATOM 717 N N . LEU A 1 91 ? 10.081 -2.921 -1.628 1.00 97.25 91 LEU A N 1
ATOM 718 C CA . LEU A 1 91 ? 8.846 -2.212 -1.279 1.00 97.25 91 LEU A CA 1
ATOM 719 C C . LEU A 1 91 ? 8.678 -2.100 0.244 1.00 97.25 91 LEU A C 1
ATOM 721 O O . LEU A 1 91 ? 8.413 -1.019 0.756 1.00 97.25 91 LEU A O 1
ATOM 725 N N . LEU A 1 92 ? 8.945 -3.171 0.994 1.00 94.81 92 LEU A N 1
ATOM 726 C CA . LEU A 1 92 ? 8.969 -3.124 2.461 1.00 94.81 92 LEU A CA 1
ATOM 727 C C . LEU A 1 92 ? 10.018 -2.136 2.980 1.00 94.81 92 LEU A C 1
ATOM 729 O O . LEU A 1 92 ? 9.755 -1.395 3.921 1.00 94.81 92 LEU A O 1
ATOM 733 N N . LYS A 1 93 ? 11.186 -2.069 2.329 1.00 94.44 93 LYS A N 1
ATOM 734 C CA . LYS A 1 93 ? 12.212 -1.079 2.662 1.00 94.44 93 LYS A CA 1
ATOM 735 C C . LYS A 1 93 ? 11.745 0.362 2.415 1.00 94.44 93 LYS A C 1
ATOM 737 O O . LYS A 1 93 ? 12.120 1.234 3.183 1.00 94.44 93 LYS A O 1
ATOM 742 N N . ILE A 1 94 ? 10.913 0.623 1.398 1.00 94.88 94 ILE A N 1
ATOM 743 C CA . ILE A 1 94 ? 10.301 1.954 1.197 1.00 94.88 94 ILE A CA 1
ATOM 744 C C . ILE A 1 94 ? 9.453 2.332 2.416 1.00 94.88 94 ILE A C 1
ATOM 746 O O . ILE A 1 94 ? 9.589 3.436 2.932 1.00 94.88 94 ILE A O 1
ATOM 750 N N . LEU A 1 95 ? 8.630 1.405 2.914 1.00 92.38 95 LEU A N 1
ATOM 751 C CA . LEU A 1 95 ? 7.800 1.640 4.102 1.00 92.38 95 LEU A CA 1
ATOM 752 C C . LEU A 1 95 ? 8.631 1.820 5.387 1.00 92.38 95 LEU A C 1
ATOM 754 O O . LEU A 1 95 ? 8.239 2.555 6.297 1.00 92.38 95 LEU A O 1
ATOM 758 N N . ASP A 1 96 ? 9.791 1.167 5.467 1.00 90.75 96 ASP A N 1
ATOM 759 C CA . ASP A 1 96 ? 10.700 1.288 6.607 1.00 90.75 96 ASP A CA 1
ATOM 760 C C . ASP A 1 96 ? 11.503 2.601 6.578 1.00 90.75 96 ASP A C 1
ATOM 762 O O . ASP A 1 96 ? 11.617 3.254 7.618 1.00 90.75 96 ASP A O 1
ATOM 766 N N . ASP A 1 97 ? 12.012 3.019 5.418 1.00 91.00 97 ASP A N 1
ATOM 767 C CA . ASP A 1 97 ? 13.048 4.057 5.327 1.00 91.00 97 ASP A CA 1
ATOM 768 C C . ASP A 1 97 ? 12.522 5.432 4.891 1.00 91.00 97 ASP A C 1
ATOM 770 O O . ASP A 1 97 ? 13.060 6.450 5.329 1.00 91.00 97 ASP A O 1
ATOM 774 N N . GLU A 1 98 ? 11.484 5.484 4.053 1.00 91.75 98 GLU A N 1
ATOM 775 C CA . GLU A 1 98 ? 11.044 6.742 3.444 1.00 91.75 98 GLU A CA 1
ATOM 776 C C . GLU A 1 98 ? 10.122 7.560 4.357 1.00 91.75 98 GLU A C 1
ATOM 778 O O . GLU A 1 98 ? 9.497 7.051 5.297 1.00 91.75 98 GLU A O 1
ATOM 783 N N . ASP A 1 99 ? 10.053 8.862 4.067 1.00 88.44 99 ASP A N 1
ATOM 784 C CA . ASP A 1 99 ? 9.105 9.772 4.704 1.00 88.44 99 ASP A CA 1
ATOM 785 C C . ASP A 1 99 ? 7.671 9.387 4.314 1.00 88.44 99 ASP A C 1
ATOM 787 O O . ASP A 1 99 ? 7.386 9.104 3.151 1.00 88.44 99 ASP A O 1
ATOM 791 N N . TRP A 1 100 ? 6.763 9.404 5.288 1.00 84.25 100 TRP A N 1
ATOM 792 C CA . TRP A 1 100 ? 5.356 9.070 5.083 1.00 84.25 100 TRP A CA 1
ATOM 793 C C . TRP A 1 100 ? 4.655 10.058 4.136 1.00 84.25 100 TRP A C 1
ATOM 795 O O . TRP A 1 100 ? 3.694 9.680 3.468 1.00 84.25 100 TRP A O 1
ATOM 805 N N . ASP A 1 101 ? 5.162 11.294 4.057 1.00 85.94 101 ASP A N 1
ATOM 806 C CA . ASP A 1 101 ? 4.688 12.335 3.140 1.00 85.94 101 ASP A CA 1
ATOM 807 C C . ASP A 1 101 ? 5.216 12.155 1.700 1.00 85.94 101 ASP A C 1
ATOM 809 O O . ASP A 1 101 ? 4.762 12.839 0.778 1.00 85.94 101 ASP A O 1
ATOM 813 N N . ALA A 1 102 ? 6.172 11.245 1.465 1.00 90.69 102 ALA A N 1
ATOM 814 C CA . ALA A 1 102 ? 6.696 10.995 0.127 1.00 90.69 102 ALA A CA 1
ATOM 815 C C . ALA A 1 102 ? 5.671 10.243 -0.734 1.00 90.69 102 ALA A C 1
ATOM 817 O O . ALA A 1 102 ? 5.108 9.227 -0.321 1.00 90.69 102 ALA A O 1
ATOM 818 N N . LEU A 1 103 ? 5.495 10.675 -1.988 1.00 94.31 103 LEU A N 1
ATOM 819 C CA . LEU A 1 103 ? 4.550 10.046 -2.918 1.00 94.31 103 LEU A CA 1
ATOM 820 C C . LEU A 1 103 ? 4.783 8.533 -3.054 1.00 94.31 103 LEU A C 1
ATOM 822 O O . LEU A 1 103 ? 3.839 7.751 -3.016 1.00 94.3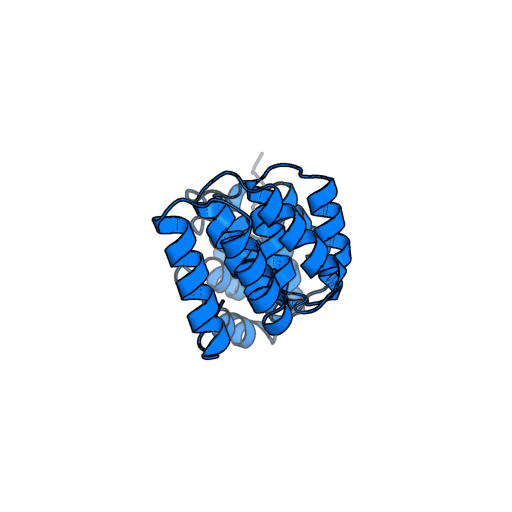1 103 LEU A O 1
ATOM 826 N N . VAL A 1 104 ? 6.046 8.112 -3.165 1.00 95.88 104 VAL A N 1
ATOM 827 C CA . VAL A 1 104 ? 6.410 6.695 -3.295 1.00 95.88 104 VAL A CA 1
ATOM 828 C C . VAL A 1 104 ? 6.038 5.872 -2.058 1.00 95.88 104 VAL A C 1
ATOM 830 O O . VAL A 1 104 ? 5.673 4.705 -2.206 1.00 95.88 104 VAL A O 1
ATOM 833 N N . TYR A 1 105 ? 6.082 6.462 -0.857 1.00 93.88 105 TYR A N 1
ATOM 834 C CA . TYR A 1 105 ? 5.649 5.798 0.370 1.00 93.88 105 TYR A CA 1
ATOM 835 C C . TYR A 1 105 ? 4.147 5.532 0.314 1.00 93.88 105 TYR A C 1
ATOM 837 O O . TYR A 1 105 ? 3.735 4.380 0.442 1.00 93.88 105 TYR A O 1
ATOM 845 N N . GLY A 1 106 ? 3.347 6.575 0.055 1.00 91.88 106 GLY A N 1
ATOM 846 C CA . GLY A 1 106 ? 1.889 6.461 -0.038 1.00 91.88 106 GLY A CA 1
ATOM 847 C C . GLY A 1 106 ? 1.470 5.424 -1.080 1.00 91.88 106 GLY A C 1
ATOM 848 O O . GLY A 1 106 ? 0.769 4.468 -0.763 1.00 91.88 106 GLY A O 1
ATOM 849 N N . THR A 1 107 ? 2.025 5.521 -2.293 1.00 95.94 107 THR A N 1
ATOM 850 C CA . THR A 1 107 ? 1.764 4.550 -3.363 1.00 95.94 107 THR A CA 1
ATOM 851 C C . THR A 1 107 ? 2.172 3.123 -2.982 1.00 95.94 107 THR A C 1
ATOM 853 O O . THR A 1 107 ? 1.487 2.171 -3.357 1.00 95.94 107 THR A O 1
ATOM 856 N N . THR A 1 108 ? 3.261 2.947 -2.225 1.00 96.62 108 THR A N 1
ATOM 857 C CA . THR A 1 108 ? 3.673 1.622 -1.732 1.00 96.62 108 THR A CA 1
ATOM 858 C C . THR A 1 108 ? 2.697 1.075 -0.709 1.00 96.62 108 THR A C 1
ATOM 860 O O . THR A 1 108 ? 2.297 -0.080 -0.843 1.00 96.62 108 THR A O 1
ATOM 863 N N . ALA A 1 109 ? 2.289 1.878 0.274 1.00 92.94 109 ALA A N 1
ATOM 864 C CA . ALA A 1 109 ? 1.354 1.453 1.311 1.00 92.94 109 ALA A CA 1
ATOM 865 C C . ALA A 1 109 ? 0.010 1.001 0.713 1.00 92.94 109 ALA A C 1
ATOM 867 O O . ALA A 1 109 ? -0.514 -0.036 1.129 1.00 92.94 109 ALA A O 1
ATOM 868 N N . ASP A 1 110 ? -0.471 1.722 -0.305 1.00 91.94 110 ASP A N 1
ATOM 869 C CA . ASP A 1 110 ? -1.736 1.442 -0.994 1.00 91.94 110 ASP A CA 1
ATOM 870 C C . ASP A 1 110 ? -1.636 0.240 -1.952 1.00 91.94 110 ASP A C 1
ATOM 872 O O . ASP A 1 110 ? -2.558 -0.566 -2.063 1.00 91.94 110 ASP A O 1
ATOM 876 N N . SER A 1 111 ? -0.513 0.092 -2.666 1.00 96.19 111 SER A N 1
ATOM 877 C CA . SER A 1 111 ? -0.403 -0.902 -3.748 1.00 96.19 111 SER A CA 1
ATOM 878 C C . SER A 1 111 ? 0.121 -2.257 -3.285 1.00 96.19 111 SER A C 1
ATOM 880 O O . SER A 1 111 ? -0.218 -3.284 -3.880 1.00 96.19 111 SER A O 1
ATOM 882 N N . ILE A 1 112 ? 0.979 -2.288 -2.259 1.00 97.06 112 ILE A N 1
ATOM 883 C CA . ILE A 1 112 ? 1.655 -3.525 -1.852 1.00 97.06 112 ILE A CA 1
ATOM 884 C C . ILE A 1 112 ? 0.645 -4.560 -1.342 1.00 97.06 112 ILE A C 1
ATOM 886 O O . ILE A 1 112 ? 0.853 -5.750 -1.539 1.00 97.06 112 ILE A O 1
ATOM 890 N N . ALA A 1 113 ? -0.503 -4.143 -0.798 1.00 95.31 113 ALA A N 1
ATOM 891 C CA . ALA A 1 113 ? -1.543 -5.057 -0.324 1.00 95.31 113 ALA A CA 1
ATOM 892 C C . ALA A 1 113 ? -2.001 -6.085 -1.378 1.00 95.31 113 ALA A C 1
ATOM 894 O O . ALA A 1 113 ? -2.433 -7.181 -1.021 1.00 95.31 113 ALA A O 1
ATOM 895 N N . ALA A 1 114 ? -1.817 -5.792 -2.671 1.00 95.19 114 ALA A N 1
ATOM 896 C CA . ALA A 1 114 ? -2.103 -6.715 -3.763 1.00 95.19 114 ALA A CA 1
ATOM 897 C C . ALA A 1 114 ? -1.342 -8.054 -3.675 1.00 95.19 114 ALA A C 1
ATOM 899 O O . ALA A 1 114 ? -1.811 -9.030 -4.252 1.00 95.19 114 ALA A O 1
ATOM 900 N N . TYR A 1 115 ? -0.200 -8.129 -2.978 1.00 96.00 115 TYR A N 1
ATOM 901 C CA . TYR A 1 115 ? 0.512 -9.399 -2.752 1.00 96.00 115 TYR A CA 1
ATOM 902 C C . TYR A 1 115 ? -0.205 -10.316 -1.749 1.00 96.00 115 TYR A C 1
ATOM 904 O O . TYR A 1 115 ? 0.081 -11.508 -1.674 1.00 96.00 115 TYR A O 1
ATOM 912 N N . GLY A 1 116 ? -1.156 -9.797 -0.977 1.00 95.50 116 GLY A N 1
ATOM 913 C CA . GLY A 1 116 ? -1.993 -10.599 -0.101 1.00 95.50 116 GLY A CA 1
ATOM 914 C C . GLY A 1 116 ? -1.273 -11.149 1.139 1.00 95.50 116 GLY A C 1
ATOM 915 O O . GLY A 1 116 ? -0.350 -10.544 1.691 1.00 95.50 116 GLY A O 1
ATOM 916 N N . ALA A 1 117 ? -1.682 -12.342 1.581 1.00 95.81 117 ALA A N 1
ATOM 917 C CA . ALA A 1 117 ? -1.281 -12.926 2.866 1.00 95.81 117 ALA A CA 1
ATOM 918 C C . ALA A 1 117 ? 0.232 -13.178 3.043 1.00 95.81 117 ALA A C 1
ATOM 920 O O . ALA A 1 117 ? 0.691 -13.332 4.177 1.00 95.81 117 ALA A O 1
ATOM 921 N N . ILE A 1 118 ? 1.022 -13.190 1.963 1.00 96.19 118 ILE A N 1
ATOM 922 C CA . ILE A 1 118 ? 2.488 -13.336 2.040 1.00 96.19 118 ILE A CA 1
ATOM 923 C C . ILE A 1 118 ? 3.125 -12.149 2.782 1.00 96.19 118 ILE A C 1
ATOM 925 O O . ILE A 1 118 ? 4.192 -12.293 3.376 1.00 96.19 118 ILE A O 1
ATOM 929 N N . LEU A 1 119 ? 2.449 -10.998 2.811 1.00 96.81 119 LEU A N 1
ATOM 930 C CA . LEU A 1 119 ? 2.926 -9.798 3.492 1.00 96.81 119 LEU A CA 1
ATOM 931 C C . LEU A 1 119 ? 2.690 -9.781 4.999 1.00 96.81 119 LEU A C 1
ATOM 933 O O . LEU A 1 119 ? 3.264 -8.925 5.668 1.00 96.81 119 LEU A O 1
ATOM 937 N N . VAL A 1 120 ? 1.885 -10.695 5.553 1.00 96.88 120 VAL A N 1
ATOM 938 C CA . VAL A 1 120 ? 1.513 -10.626 6.976 1.00 96.88 120 VAL A CA 1
ATOM 939 C C . VAL A 1 120 ? 2.742 -10.669 7.875 1.00 96.88 120 VAL A C 1
ATOM 941 O O . VAL A 1 120 ? 2.910 -9.793 8.718 1.00 96.88 120 VAL A O 1
ATOM 944 N N . GLU A 1 121 ? 3.618 -11.659 7.692 1.00 96.94 121 GLU A N 1
ATOM 945 C CA . GLU A 1 121 ? 4.804 -11.789 8.545 1.00 96.94 121 GLU A CA 1
ATOM 946 C C . GLU A 1 121 ? 5.779 -10.612 8.349 1.00 96.94 121 GLU A C 1
ATOM 948 O O . GLU A 1 121 ? 6.088 -9.942 9.336 1.00 96.94 121 GLU A O 1
ATOM 953 N N . PRO A 1 122 ? 6.187 -10.251 7.113 1.00 96.00 122 PRO A N 1
ATOM 954 C CA . PRO A 1 122 ? 7.124 -9.144 6.918 1.00 96.00 122 PRO A CA 1
ATOM 955 C C . PRO A 1 122 ? 6.612 -7.782 7.413 1.00 96.00 122 PRO A C 1
ATOM 957 O O . PRO A 1 122 ? 7.395 -6.987 7.940 1.00 96.00 122 PRO A O 1
ATOM 960 N N . LEU A 1 123 ? 5.311 -7.499 7.277 1.00 95.69 123 LEU A N 1
ATOM 961 C CA . LEU A 1 123 ? 4.712 -6.254 7.771 1.00 95.69 123 LEU A CA 1
ATOM 962 C C . LEU A 1 123 ? 4.645 -6.219 9.302 1.00 95.69 123 LEU A C 1
ATOM 964 O O . LEU A 1 123 ? 4.929 -5.183 9.903 1.00 95.69 123 LEU A O 1
ATOM 968 N N . LEU A 1 124 ? 4.331 -7.341 9.958 1.00 96.06 124 LEU A N 1
ATOM 969 C CA . LEU A 1 124 ? 4.369 -7.422 11.422 1.00 96.06 124 LEU A CA 1
ATOM 970 C C . LEU A 1 124 ? 5.796 -7.259 11.963 1.00 96.06 124 LEU A C 1
ATOM 972 O O . LEU A 1 124 ? 5.997 -6.577 12.973 1.00 96.06 124 LEU A O 1
ATOM 976 N N . GLU A 1 125 ? 6.794 -7.823 11.281 1.00 95.00 125 GLU A N 1
ATOM 977 C CA . GLU A 1 125 ? 8.204 -7.608 11.615 1.00 95.00 125 GLU A CA 1
ATOM 978 C C . GLU A 1 125 ? 8.631 -6.145 11.405 1.00 95.00 125 GLU A C 1
ATOM 980 O O . GLU A 1 125 ? 9.316 -5.579 12.261 1.00 95.00 125 GLU A O 1
ATOM 985 N N . SER A 1 126 ? 8.207 -5.508 10.307 1.00 91.69 126 SER A N 1
ATOM 986 C CA . SER A 1 126 ? 8.423 -4.072 10.061 1.00 91.69 126 SER A CA 1
ATOM 987 C C . SER A 1 126 ? 7.804 -3.215 11.168 1.00 91.69 126 SER A C 1
ATOM 989 O O . SER A 1 126 ? 8.480 -2.353 11.740 1.00 91.69 126 SER A O 1
ATOM 991 N N . ALA A 1 127 ? 6.568 -3.515 11.574 1.00 92.44 127 ALA A N 1
ATOM 992 C CA . ALA A 1 127 ? 5.917 -2.830 12.684 1.00 92.44 127 ALA A CA 1
ATOM 993 C C . ALA A 1 127 ? 6.676 -3.019 14.007 1.00 92.44 127 ALA A C 1
ATOM 995 O O . ALA A 1 127 ? 6.730 -2.102 14.825 1.00 92.44 127 ALA A O 1
ATOM 996 N N . ALA A 1 128 ? 7.288 -4.179 14.245 1.00 91.94 128 ALA A N 1
ATOM 997 C CA . ALA A 1 128 ? 8.103 -4.382 15.442 1.00 91.94 128 ALA A CA 1
ATOM 998 C C . ALA A 1 128 ? 9.371 -3.506 15.447 1.00 91.94 128 ALA A C 1
ATOM 1000 O O . ALA A 1 128 ? 9.809 -3.079 16.518 1.00 91.94 128 ALA A O 1
ATOM 1001 N N . ARG A 1 129 ? 9.939 -3.208 14.269 1.00 90.75 129 ARG A N 1
ATOM 1002 C CA . ARG A 1 129 ? 11.115 -2.333 14.109 1.00 90.75 129 ARG A CA 1
ATOM 1003 C C . ARG A 1 129 ? 10.773 -0.841 14.160 1.00 90.75 129 ARG A C 1
ATOM 1005 O O . ARG A 1 129 ? 11.602 -0.056 14.611 1.00 90.75 129 ARG A O 1
AT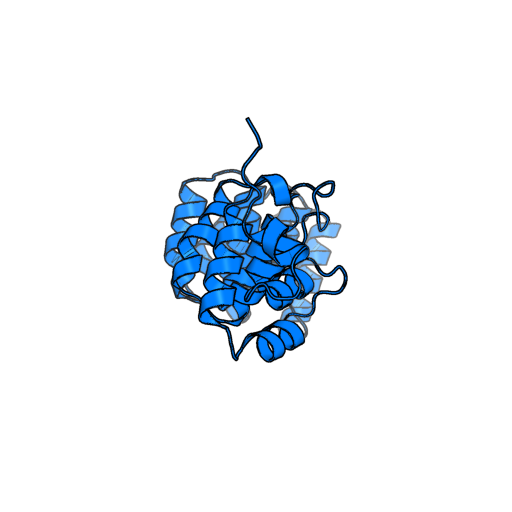OM 1012 N N . ASN A 1 130 ? 9.566 -0.457 13.741 1.00 84.25 130 ASN A N 1
ATOM 1013 C CA . ASN A 1 130 ? 9.153 0.939 13.570 1.00 84.25 130 ASN A CA 1
ATOM 1014 C C . ASN A 1 130 ? 8.019 1.340 14.528 1.00 84.25 130 ASN A C 1
ATOM 1016 O O . ASN A 1 130 ? 6.858 1.370 14.122 1.00 84.25 130 ASN A O 1
ATOM 1020 N N . PRO A 1 131 ? 8.301 1.707 15.790 1.00 80.88 131 PRO A N 1
ATOM 1021 C CA . PRO A 1 131 ? 7.259 1.960 16.788 1.00 80.88 131 PRO A CA 1
ATOM 1022 C C . PRO A 1 131 ? 6.490 3.284 16.604 1.00 80.88 131 PRO A C 1
ATOM 1024 O O . PRO A 1 131 ? 5.613 3.574 17.415 1.00 80.88 131 PRO A O 1
ATOM 1027 N N . GLY A 1 132 ? 6.819 4.097 15.592 1.00 86.88 132 GLY A N 1
ATOM 1028 C CA . GLY A 1 132 ? 6.158 5.381 15.332 1.00 86.88 132 GLY A CA 1
ATOM 1029 C C . GLY A 1 132 ? 4.683 5.205 14.971 1.00 86.88 132 GLY A C 1
ATOM 1030 O O . GLY A 1 132 ? 4.352 4.366 14.137 1.00 86.88 132 GLY A O 1
ATOM 1031 N N . GLU A 1 133 ? 3.798 5.988 15.591 1.00 85.44 133 GLU A N 1
ATOM 1032 C CA . GLU A 1 133 ? 2.345 5.801 15.473 1.00 85.44 133 GLU A CA 1
ATOM 1033 C C . GLU A 1 133 ? 1.843 5.900 14.026 1.00 85.44 133 GLU A C 1
ATOM 1035 O O . GLU A 1 133 ? 0.989 5.116 13.620 1.00 85.44 133 GLU A O 1
ATOM 1040 N N . GLU A 1 134 ? 2.380 6.832 13.237 1.00 85.81 134 GLU A N 1
ATOM 1041 C CA . GLU A 1 134 ? 2.006 7.033 11.834 1.00 85.81 134 GLU A CA 1
ATOM 1042 C C . GLU A 1 134 ? 2.362 5.807 10.975 1.00 85.81 134 GLU A C 1
ATOM 1044 O O . GLU A 1 134 ? 1.528 5.318 10.212 1.00 85.81 134 GLU A O 1
ATOM 1049 N N . LYS A 1 135 ? 3.560 5.238 11.169 1.00 87.19 135 LYS A N 1
ATOM 1050 C CA . LYS A 1 135 ? 3.985 4.006 10.482 1.00 87.19 135 LYS A CA 1
ATOM 1051 C C . LYS A 1 135 ? 3.180 2.792 10.942 1.00 87.19 135 LYS A C 1
ATOM 1053 O O . LYS A 1 135 ? 2.773 1.980 10.119 1.00 87.19 135 LYS A O 1
ATOM 1058 N N . GLN A 1 136 ? 2.890 2.685 12.242 1.00 91.31 136 GLN A N 1
ATOM 1059 C CA . GLN A 1 136 ? 2.019 1.627 12.772 1.00 91.31 136 GLN A CA 1
ATOM 1060 C C . GLN A 1 136 ? 0.622 1.684 12.151 1.00 91.31 136 GLN A C 1
ATOM 1062 O O . GLN A 1 136 ? 0.056 0.636 11.843 1.00 91.31 136 GLN A O 1
ATOM 1067 N N . ALA A 1 137 ? 0.078 2.892 11.975 1.00 90.00 137 ALA A N 1
ATOM 1068 C CA . ALA A 1 137 ? -1.211 3.086 11.336 1.00 90.00 137 ALA A CA 1
ATOM 1069 C C . ALA A 1 137 ? -1.164 2.622 9.876 1.00 90.00 137 ALA A C 1
ATOM 1071 O O . ALA A 1 137 ? -1.950 1.753 9.513 1.00 90.00 137 ALA A O 1
ATOM 1072 N N . ALA A 1 138 ? -0.209 3.111 9.080 1.00 89.94 138 ALA A N 1
ATOM 1073 C CA . ALA A 1 138 ? -0.054 2.694 7.685 1.00 89.94 138 ALA A CA 1
ATOM 1074 C C . ALA A 1 138 ? 0.074 1.165 7.543 1.00 89.94 138 ALA A C 1
ATOM 1076 O O . ALA A 1 138 ? -0.670 0.557 6.780 1.00 89.94 138 ALA A O 1
ATOM 1077 N N . ILE A 1 139 ? 0.927 0.525 8.353 1.00 93.44 139 ILE A N 1
ATOM 1078 C CA . ILE A 1 139 ? 1.081 -0.938 8.347 1.00 93.44 139 ILE A CA 1
ATOM 1079 C C . ILE A 1 139 ? -0.231 -1.647 8.713 1.00 93.44 139 ILE A C 1
ATOM 1081 O O . ILE A 1 139 ? -0.563 -2.667 8.114 1.00 93.44 139 ILE A O 1
ATOM 1085 N N . ALA A 1 140 ? -0.990 -1.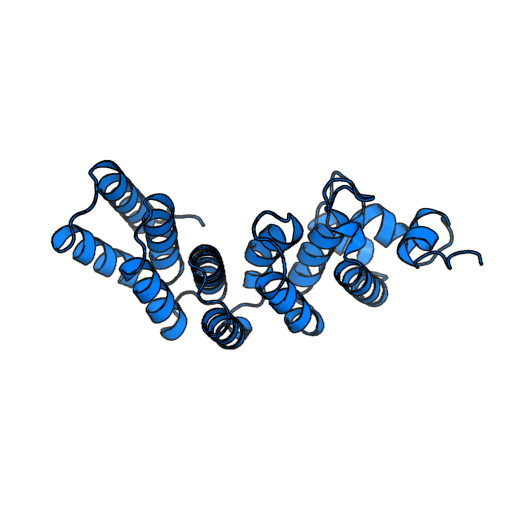130 9.684 1.00 94.62 140 ALA A N 1
ATOM 1086 C CA . ALA A 1 140 ? -2.290 -1.690 10.051 1.00 94.62 140 ALA A CA 1
ATOM 1087 C C . ALA A 1 140 ? -3.306 -1.607 8.900 1.00 94.62 140 ALA A C 1
ATOM 1089 O O . ALA A 1 140 ? -4.026 -2.581 8.688 1.00 94.62 140 ALA A O 1
ATOM 1090 N N . GLY A 1 141 ? -3.331 -0.497 8.156 1.00 93.38 141 GLY A N 1
ATOM 1091 C CA . GLY A 1 141 ? -4.148 -0.357 6.948 1.00 93.38 141 GLY A CA 1
ATOM 1092 C C . GLY A 1 141 ? -3.742 -1.358 5.870 1.00 93.38 141 GLY A C 1
ATOM 1093 O O . GLY A 1 141 ? -4.549 -2.195 5.476 1.00 93.38 141 GLY A O 1
ATOM 1094 N N . THR A 1 142 ? -2.459 -1.381 5.498 1.00 94.38 142 THR A N 1
ATOM 1095 C CA . THR A 1 142 ? -1.940 -2.332 4.502 1.00 94.38 142 THR A CA 1
ATOM 1096 C C . THR A 1 142 ? -2.209 -3.790 4.896 1.00 94.38 142 THR A C 1
ATOM 1098 O O . THR A 1 142 ? -2.562 -4.603 4.045 1.00 94.38 142 THR A O 1
ATOM 1101 N N . LEU A 1 143 ? -2.073 -4.152 6.178 1.00 96.06 143 LEU A N 1
ATOM 1102 C CA . LEU A 1 143 ? -2.394 -5.499 6.663 1.00 96.06 143 LEU A CA 1
ATOM 1103 C C . LEU A 1 143 ? -3.887 -5.827 6.533 1.00 96.06 143 LEU A C 1
ATOM 1105 O O . LEU A 1 143 ? -4.218 -6.963 6.186 1.00 96.06 143 LEU A O 1
ATOM 1109 N N . ALA A 1 144 ? -4.768 -4.864 6.826 1.00 95.69 144 ALA A N 1
ATOM 1110 C CA . ALA A 1 144 ? -6.214 -5.035 6.698 1.00 95.69 144 ALA A CA 1
ATOM 1111 C C . ALA A 1 144 ? -6.614 -5.370 5.254 1.00 95.69 144 ALA A C 1
ATOM 1113 O O . ALA A 1 144 ? -7.450 -6.250 5.049 1.00 95.69 144 ALA A O 1
ATOM 1114 N N . ASP A 1 145 ? -5.956 -4.729 4.286 1.00 94.12 145 ASP A N 1
ATOM 1115 C CA . ASP A 1 145 ? -6.198 -4.927 2.854 1.00 94.12 145 ASP A CA 1
ATOM 1116 C C . ASP A 1 145 ? -5.556 -6.212 2.327 1.00 94.12 145 ASP A C 1
ATOM 1118 O O . ASP A 1 145 ? -6.176 -6.966 1.575 1.00 94.12 145 ASP A O 1
ATOM 1122 N N . ALA A 1 146 ? -4.318 -6.495 2.740 1.00 95.00 146 ALA A N 1
ATOM 1123 C CA . ALA A 1 146 ? -3.560 -7.645 2.256 1.00 95.00 146 ALA A CA 1
ATOM 1124 C C . ALA A 1 146 ? -4.101 -8.979 2.793 1.00 95.00 146 ALA A C 1
ATOM 1126 O O . ALA A 1 146 ? -4.057 -10.008 2.116 1.00 95.00 146 ALA A O 1
ATOM 1127 N N . ALA A 1 147 ? -4.574 -9.000 4.038 1.00 95.88 147 ALA A N 1
ATOM 1128 C CA . ALA A 1 147 ? -4.960 -10.236 4.709 1.00 95.88 147 ALA A CA 1
ATOM 1129 C C . ALA A 1 147 ? -6.201 -10.056 5.596 1.00 95.88 147 ALA A C 1
ATOM 1131 O O . ALA A 1 147 ? -6.127 -10.278 6.814 1.00 95.88 147 ALA A O 1
ATOM 1132 N N . PRO A 1 148 ? -7.357 -9.694 5.007 1.00 94.69 148 PRO A N 1
ATOM 1133 C CA . PRO A 1 148 ? -8.602 -9.615 5.751 1.00 94.69 148 PRO A CA 1
ATOM 1134 C C . PRO A 1 148 ? -8.940 -10.986 6.350 1.00 94.69 148 PRO A C 1
ATOM 1136 O O . PRO A 1 148 ? -8.905 -12.022 5.686 1.00 94.69 148 PRO A O 1
ATOM 1139 N N . GLY A 1 149 ? -9.250 -10.994 7.640 1.00 94.81 149 GLY A N 1
ATOM 1140 C CA . GLY A 1 149 ? -9.589 -12.163 8.439 1.00 94.81 149 GLY A CA 1
ATOM 1141 C C . GLY A 1 149 ? -8.393 -12.874 9.075 1.00 94.81 149 GLY A C 1
ATOM 1142 O O . GLY A 1 149 ? -8.619 -13.742 9.922 1.00 94.81 149 GLY A O 1
ATOM 1143 N N . ASP A 1 150 ? -7.141 -12.526 8.739 1.00 97.25 150 ASP A N 1
ATOM 1144 C CA . ASP A 1 150 ? -5.976 -13.138 9.395 1.00 97.25 150 ASP A CA 1
ATOM 1145 C C . ASP A 1 150 ? -5.969 -12.767 10.896 1.00 97.25 150 ASP A C 1
ATOM 1147 O O . ASP A 1 150 ? -5.966 -11.582 11.251 1.00 97.25 150 ASP A O 1
ATOM 1151 N N . PRO A 1 151 ? -5.954 -13.750 11.819 1.00 96.75 151 PRO A N 1
ATOM 1152 C CA . PRO A 1 151 ? -6.043 -13.472 13.251 1.00 96.75 151 PRO A CA 1
ATOM 1153 C C . PRO A 1 151 ? -4.918 -12.582 13.794 1.00 96.75 151 PRO A C 1
ATOM 1155 O O . PRO A 1 151 ? -5.141 -11.844 14.758 1.00 96.75 151 PRO A O 1
ATOM 1158 N N . ARG A 1 152 ? -3.717 -12.638 13.202 1.00 97.88 152 ARG A N 1
ATOM 1159 C CA . ARG A 1 152 ? -2.563 -11.818 13.604 1.00 97.88 152 ARG A CA 1
ATOM 1160 C C . ARG A 1 152 ? -2.750 -10.381 13.137 1.00 97.88 152 ARG A C 1
ATOM 1162 O O . ARG A 1 152 ? -2.550 -9.473 13.942 1.00 97.88 152 ARG A O 1
ATOM 1169 N N . THR A 1 153 ? -3.207 -10.189 11.898 1.00 97.06 153 THR A N 1
ATOM 1170 C CA . THR A 1 153 ? -3.616 -8.879 11.363 1.00 97.06 153 THR A CA 1
ATOM 1171 C C . THR A 1 153 ? -4.673 -8.241 12.259 1.00 97.06 153 THR A C 1
ATOM 1173 O O . THR A 1 153 ? -4.477 -7.143 12.781 1.00 97.06 153 THR A O 1
ATOM 1176 N N . VAL A 1 154 ? -5.763 -8.960 12.532 1.00 97.31 154 VAL A N 1
ATOM 1177 C CA . VAL A 1 154 ? -6.869 -8.460 13.362 1.00 97.31 154 VAL A CA 1
ATOM 1178 C C . VAL A 1 154 ? -6.397 -8.116 14.776 1.00 97.31 154 VAL A C 1
ATOM 1180 O O . VAL A 1 154 ? -6.762 -7.070 15.322 1.00 97.31 154 VAL A O 1
ATOM 1183 N N . ALA A 1 155 ? -5.568 -8.970 15.384 1.00 97.94 155 ALA A N 1
ATOM 1184 C CA . ALA A 1 155 ? -5.000 -8.710 16.703 1.00 97.94 155 ALA A CA 1
ATOM 1185 C C . ALA A 1 155 ? -4.098 -7.466 16.707 1.00 97.94 155 ALA A C 1
ATOM 1187 O O . ALA A 1 155 ? -4.170 -6.661 17.641 1.00 97.94 155 ALA A O 1
ATOM 1188 N N . PHE A 1 156 ? -3.279 -7.289 15.667 1.00 97.56 156 PHE A N 1
ATOM 1189 C CA . PHE A 1 156 ? -2.413 -6.127 15.512 1.00 97.56 156 PHE A CA 1
ATOM 1190 C C . PHE A 1 156 ? -3.223 -4.833 15.386 1.00 97.56 156 PHE A C 1
ATOM 1192 O O . PHE A 1 156 ? -3.028 -3.925 16.195 1.00 97.56 156 PHE A O 1
ATOM 1199 N N . ILE A 1 157 ? -4.181 -4.770 14.458 1.00 97.50 157 ILE A N 1
ATOM 1200 C CA . ILE A 1 157 ? -4.995 -3.567 14.219 1.00 97.50 157 ILE A CA 1
ATOM 1201 C C . ILE A 1 157 ? -5.771 -3.180 15.485 1.00 97.50 157 ILE A C 1
ATOM 1203 O O . ILE A 1 157 ? -5.734 -2.027 15.913 1.00 97.50 157 ILE A O 1
ATOM 1207 N N . ARG A 1 158 ? -6.418 -4.145 16.156 1.00 97.94 158 ARG A N 1
ATOM 1208 C CA . ARG A 1 158 ? -7.146 -3.886 17.415 1.00 97.94 158 ARG A CA 1
ATOM 1209 C C . ARG A 1 158 ? -6.230 -3.357 18.517 1.00 97.94 158 ARG A C 1
ATOM 1211 O O . ARG A 1 158 ? -6.618 -2.456 19.259 1.00 97.94 158 ARG A O 1
ATOM 1218 N N . LYS A 1 159 ? -5.007 -3.887 18.612 1.00 96.81 159 LYS A N 1
ATOM 1219 C CA . LYS A 1 159 ? -3.993 -3.390 19.549 1.00 96.81 159 LYS A CA 1
ATOM 1220 C C . LYS A 1 159 ? -3.585 -1.950 19.229 1.00 96.81 159 LYS A C 1
ATOM 1222 O O . LYS A 1 159 ? -3.381 -1.184 20.167 1.00 96.81 159 LYS A O 1
ATOM 1227 N N . GLN A 1 160 ? -3.468 -1.576 17.953 1.00 96.25 160 GLN A N 1
ATOM 1228 C CA . GLN A 1 160 ? -3.153 -0.194 17.569 1.00 96.25 160 GLN A CA 1
ATOM 1229 C C . GLN A 1 160 ? -4.324 0.759 17.798 1.00 96.25 160 GLN A C 1
ATOM 1231 O O . GLN A 1 160 ? -4.112 1.855 18.314 1.00 96.25 160 GLN A O 1
ATOM 1236 N N . PHE A 1 161 ? -5.560 0.331 17.526 1.00 96.75 161 PHE A N 1
ATOM 1237 C CA . PHE A 1 161 ? -6.755 1.093 17.893 1.00 96.75 161 PHE A CA 1
ATOM 1238 C C . PHE A 1 161 ? -6.747 1.444 19.386 1.00 96.75 161 PHE A C 1
ATOM 1240 O O . PHE A 1 161 ? -6.905 2.605 19.748 1.00 96.75 161 PHE A O 1
ATOM 1247 N N . ASP A 1 162 ? -6.491 0.460 20.255 1.00 95.62 162 ASP A N 1
ATOM 1248 C CA . ASP A 1 162 ? -6.482 0.666 21.709 1.00 95.62 162 ASP A CA 1
ATOM 1249 C C . ASP A 1 162 ? -5.349 1.577 22.205 1.00 95.62 162 ASP A C 1
ATOM 1251 O O . ASP A 1 162 ? -5.439 2.132 23.300 1.00 95.62 162 ASP A O 1
ATOM 1255 N N . LYS A 1 163 ? -4.287 1.740 21.412 1.00 93.94 163 LYS A N 1
ATOM 1256 C CA . LYS A 1 163 ? -3.184 2.667 21.691 1.00 93.94 163 LYS A CA 1
ATOM 1257 C C . LYS A 1 163 ? -3.384 4.051 21.080 1.00 93.94 163 LYS A C 1
ATOM 1259 O O . LYS A 1 163 ? -2.685 4.978 21.475 1.00 93.94 163 LYS A O 1
ATOM 1264 N N . SER A 1 164 ? -4.289 4.185 20.114 1.00 93.44 164 SER A N 1
ATOM 1265 C CA . SER A 1 164 ? -4.471 5.418 19.356 1.00 93.44 164 SER A CA 1
ATOM 1266 C C . SER A 1 164 ? -5.037 6.511 20.254 1.00 93.44 164 SER A C 1
ATOM 1268 O O . SER A 1 164 ? -6.061 6.328 20.913 1.00 93.44 164 SER A O 1
ATOM 1270 N N . THR A 1 165 ? -4.375 7.664 20.266 1.00 90.06 165 THR A N 1
ATOM 1271 C CA . THR A 1 165 ? -4.792 8.818 21.081 1.00 90.06 165 THR A CA 1
ATOM 1272 C C . THR A 1 165 ? -5.280 9.988 20.237 1.00 90.06 165 THR A C 1
ATOM 1274 O O . THR A 1 165 ? -6.026 10.830 20.736 1.00 90.06 165 THR A O 1
ATOM 1277 N N . LYS A 1 166 ? -4.894 10.039 18.957 1.00 92.00 166 LYS A N 1
ATOM 1278 C CA . LYS A 1 166 ? -5.294 11.098 18.031 1.00 92.00 166 LYS A CA 1
ATOM 1279 C C . LYS A 1 166 ? -6.591 10.719 17.323 1.00 92.00 166 LYS A C 1
ATOM 1281 O O . LYS A 1 166 ? -6.741 9.610 16.819 1.00 92.00 166 LYS A O 1
ATOM 1286 N N . ASP A 1 167 ? -7.493 11.685 17.209 1.00 92.50 167 ASP A N 1
ATOM 1287 C CA . ASP A 1 167 ? -8.806 11.538 16.576 1.00 92.50 167 ASP A CA 1
ATOM 1288 C C . ASP A 1 167 ? -8.735 10.903 15.172 1.00 92.50 167 ASP A C 1
ATOM 1290 O O . ASP A 1 167 ? -9.457 9.950 14.872 1.00 92.50 167 ASP A O 1
ATOM 1294 N N . PHE A 1 168 ? -7.819 11.369 14.318 1.00 89.88 168 PHE A N 1
ATOM 1295 C CA . PHE A 1 168 ? -7.668 10.807 12.972 1.00 89.88 168 PHE A CA 1
ATOM 1296 C C . PHE A 1 168 ? -7.188 9.346 12.989 1.00 89.88 168 PHE A C 1
ATOM 1298 O O . PHE A 1 168 ? -7.671 8.549 12.190 1.00 89.88 168 PHE A O 1
ATOM 1305 N N . GLN A 1 169 ? -6.302 8.975 13.920 1.00 91.12 169 GLN A N 1
ATOM 1306 C CA . GLN A 1 169 ? -5.795 7.605 14.052 1.00 91.12 169 GLN A CA 1
ATOM 1307 C C . GLN A 1 169 ? -6.878 6.665 14.569 1.00 91.12 169 GLN A C 1
ATOM 1309 O O . GLN A 1 169 ? -7.047 5.582 14.025 1.00 91.12 169 GLN A O 1
ATOM 1314 N N . ILE A 1 170 ? -7.649 7.082 15.580 1.00 95.06 170 ILE A N 1
ATOM 1315 C CA . ILE A 1 170 ? -8.758 6.278 16.115 1.00 95.06 170 ILE A CA 1
ATOM 1316 C C . ILE A 1 170 ? -9.758 5.969 15.001 1.00 95.06 170 ILE A C 1
ATOM 1318 O O . ILE A 1 170 ? -10.189 4.826 14.849 1.00 95.06 170 ILE A O 1
ATOM 1322 N N . ARG A 1 171 ? -10.103 6.981 14.195 1.00 94.25 171 ARG A N 1
ATOM 1323 C CA . ARG A 1 171 ? -10.982 6.801 13.038 1.00 94.25 171 ARG A CA 1
ATOM 1324 C C . ARG A 1 171 ? -10.378 5.823 12.029 1.00 94.25 171 ARG A C 1
ATOM 1326 O O . ARG A 1 171 ? -11.044 4.862 11.658 1.00 94.25 171 ARG A O 1
ATOM 1333 N N . TYR A 1 172 ? -9.137 6.055 11.617 1.00 93.62 172 TYR A N 1
ATOM 1334 C CA . TYR A 1 172 ? -8.466 5.228 10.618 1.00 93.62 172 TYR A CA 1
ATOM 1335 C C . TYR A 1 172 ? -8.295 3.771 11.087 1.00 93.62 172 TYR A C 1
ATOM 1337 O O . TYR A 1 172 ? -8.522 2.831 10.330 1.00 93.62 172 TYR A O 1
ATOM 1345 N N . MET A 1 173 ? -8.008 3.553 12.373 1.00 96.19 173 MET A N 1
ATOM 1346 C CA . MET A 1 173 ? -7.952 2.217 12.969 1.00 96.19 173 MET A CA 1
ATOM 1347 C C . MET A 1 173 ? -9.329 1.559 13.071 1.00 96.19 173 MET A C 1
ATOM 1349 O O . MET A 1 173 ? -9.421 0.349 12.892 1.00 96.19 173 MET A O 1
ATOM 1353 N N . ALA A 1 174 ? -10.409 2.307 13.321 1.00 96.88 174 ALA A N 1
ATOM 1354 C CA . ALA A 1 174 ? -11.761 1.745 13.249 1.00 96.88 174 ALA A CA 1
ATOM 1355 C C . ALA A 1 174 ? -12.088 1.264 11.829 1.00 96.88 174 ALA A C 1
ATOM 1357 O O . ALA A 1 174 ? -12.608 0.163 11.661 1.00 96.88 174 ALA A O 1
ATOM 1358 N N . GLU A 1 175 ? -11.746 2.069 10.822 1.00 95.94 175 GLU A N 1
ATOM 1359 C CA . GLU A 1 175 ? -11.896 1.714 9.409 1.00 95.94 175 GLU A CA 1
ATOM 1360 C C . GLU A 1 175 ? -11.050 0.469 9.070 1.00 95.94 175 GLU A C 1
ATOM 1362 O O . GLU A 1 175 ? -11.577 -0.489 8.510 1.00 95.94 175 GLU A O 1
ATOM 1367 N N . SER A 1 176 ? -9.802 0.400 9.548 1.00 96.06 176 SER A N 1
ATOM 1368 C CA . SER A 1 176 ? -8.919 -0.769 9.382 1.00 96.06 176 SER A CA 1
ATOM 1369 C C . SER A 1 176 ? -9.458 -2.032 10.073 1.00 96.06 176 SER A C 1
ATOM 1371 O O . SER A 1 176 ? -9.328 -3.136 9.550 1.00 96.06 176 SER A O 1
ATOM 1373 N N . VAL A 1 177 ? -10.095 -1.908 11.247 1.00 97.06 177 VAL A N 1
ATOM 1374 C CA . VAL A 1 177 ? -10.750 -3.048 11.920 1.00 97.06 177 VAL A CA 1
ATOM 1375 C C . VAL A 1 177 ? -11.905 -3.585 11.076 1.00 97.06 177 VAL A C 1
ATOM 1377 O O . VAL A 1 177 ? -12.073 -4.799 10.989 1.00 97.06 177 VAL A O 1
ATOM 1380 N N . LEU A 1 178 ? -12.704 -2.701 10.476 1.00 97.00 178 LEU A N 1
ATOM 1381 C CA . LEU A 1 178 ? -13.837 -3.085 9.630 1.00 97.00 178 LEU A CA 1
ATOM 1382 C C . LEU A 1 178 ? -13.383 -3.688 8.299 1.00 97.00 178 LEU A C 1
ATOM 1384 O O . LEU A 1 178 ? -14.005 -4.634 7.831 1.00 97.00 178 LEU A O 1
ATOM 1388 N N . ALA A 1 179 ? -12.298 -3.172 7.728 1.00 94.19 179 ALA A N 1
ATOM 1389 C CA . ALA A 1 179 ? -11.633 -3.736 6.562 1.00 94.19 179 ALA A CA 1
ATOM 1390 C C . ALA A 1 179 ? -11.115 -5.157 6.833 1.00 94.19 179 ALA A C 1
ATOM 1392 O O . ALA A 1 179 ? -11.450 -6.104 6.123 1.00 94.19 179 ALA A O 1
ATOM 1393 N N . GLY A 1 180 ? -10.338 -5.306 7.910 1.00 93.25 180 GLY A N 1
ATOM 1394 C CA . GLY A 1 180 ? -9.653 -6.550 8.236 1.00 93.25 180 GLY A CA 1
ATOM 1395 C C . GLY A 1 180 ? -10.545 -7.620 8.869 1.00 93.25 180 GLY A C 1
ATOM 1396 O O . GLY A 1 180 ? -10.194 -8.788 8.830 1.00 93.25 180 GLY A O 1
ATOM 1397 N N . ASP A 1 181 ? -11.677 -7.274 9.479 1.00 95.81 181 ASP A N 1
ATOM 1398 C CA . ASP A 1 181 ? -12.632 -8.234 10.053 1.00 95.81 181 ASP A CA 1
ATOM 1399 C C . ASP A 1 181 ? -14.038 -7.617 10.045 1.00 95.81 181 ASP A C 1
ATOM 1401 O O . ASP A 1 181 ? -14.473 -7.096 11.071 1.00 95.81 181 ASP A O 1
ATOM 1405 N N . PRO A 1 182 ? -14.775 -7.631 8.918 1.00 92.69 182 PRO A N 1
ATOM 1406 C CA . PRO A 1 182 ? -16.053 -6.926 8.829 1.00 92.69 182 PRO A CA 1
ATOM 1407 C C . PRO A 1 182 ? -17.062 -7.360 9.900 1.00 92.69 182 PRO A C 1
ATOM 1409 O O . PRO A 1 182 ? -17.613 -6.531 10.627 1.00 92.69 182 PRO A O 1
ATOM 1412 N N . GLU A 1 183 ? -17.285 -8.667 10.064 1.00 93.06 183 GLU A N 1
ATOM 1413 C CA . GLU A 1 183 ? -18.292 -9.178 11.001 1.00 93.06 183 GLU A CA 1
ATOM 1414 C C . GLU A 1 183 ? -17.852 -9.082 12.468 1.00 93.06 183 GLU A C 1
ATOM 1416 O O . GLU A 1 183 ? -18.630 -8.654 13.334 1.00 93.06 183 GLU A O 1
ATOM 1421 N N . GLY A 1 184 ? -16.621 -9.496 12.780 1.00 96.56 184 GLY A N 1
ATOM 1422 C CA . GLY A 1 184 ? -16.095 -9.450 14.142 1.00 96.56 184 GLY A CA 1
ATOM 1423 C C . GLY A 1 184 ? -15.725 -8.031 14.570 1.00 96.56 184 GLY A C 1
ATOM 1424 O O . GLY A 1 184 ? -15.928 -7.658 15.729 1.00 96.56 184 GLY A O 1
ATOM 1425 N N . GLY A 1 185 ? -15.263 -7.207 13.633 1.00 97.12 185 GLY A N 1
ATOM 1426 C CA . GLY A 1 185 ? -14.943 -5.793 13.800 1.00 97.12 185 GLY A CA 1
ATOM 1427 C C . GLY A 1 185 ? -16.154 -4.948 14.166 1.00 97.12 185 GLY A C 1
ATOM 1428 O O . GLY A 1 185 ? -16.063 -4.183 15.126 1.00 97.12 185 GLY A O 1
ATOM 1429 N N . ILE A 1 186 ? -17.311 -5.155 13.517 1.00 98.06 186 ILE A N 1
ATOM 1430 C CA . ILE A 1 186 ? -18.577 -4.502 13.908 1.00 98.06 186 ILE A CA 1
ATOM 1431 C C . ILE A 1 186 ? -18.877 -4.762 15.388 1.00 98.06 186 ILE A C 1
ATOM 1433 O O . ILE A 1 186 ? -19.035 -3.820 16.167 1.00 98.06 186 ILE A O 1
ATOM 1437 N N . LYS A 1 187 ? -18.918 -6.038 15.798 1.00 98.00 187 LYS A N 1
ATOM 1438 C CA . LYS A 1 187 ? -19.251 -6.419 17.183 1.00 98.00 187 LYS A CA 1
ATOM 1439 C C . LYS A 1 187 ? -18.247 -5.841 18.178 1.00 98.00 187 LYS A C 1
ATOM 1441 O O . LYS A 1 187 ? -18.623 -5.382 19.258 1.00 98.00 187 LYS A O 1
ATOM 1446 N N . TRP A 1 188 ? -16.968 -5.864 17.815 1.00 98.38 188 TRP A N 1
ATOM 1447 C CA . TRP A 1 188 ? -15.894 -5.357 18.656 1.00 98.38 188 TRP A CA 1
ATOM 1448 C C . TRP A 1 188 ? -15.975 -3.836 18.838 1.00 98.38 188 TRP A C 1
ATOM 1450 O O . TRP A 1 188 ? -15.955 -3.365 19.978 1.00 98.38 188 TRP A O 1
ATOM 1460 N N . LEU A 1 189 ? -16.146 -3.070 17.754 1.00 98.38 189 LEU A N 1
ATOM 1461 C CA . LEU A 1 189 ? -16.265 -1.609 17.807 1.00 98.38 189 LEU A CA 1
ATOM 1462 C C . LEU A 1 189 ? -17.528 -1.163 18.552 1.00 98.38 189 LEU A C 1
ATOM 1464 O O . LEU A 1 189 ? -17.460 -0.247 19.370 1.00 98.38 189 LEU A O 1
ATOM 1468 N N . GLU A 1 190 ? -18.664 -1.842 18.364 1.00 98.31 190 GLU A N 1
ATOM 1469 C CA . GLU A 1 190 ? -19.867 -1.592 19.172 1.00 98.31 190 GLU A CA 1
ATOM 1470 C C . GLU A 1 190 ? -19.606 -1.802 20.671 1.00 98.31 190 GLU A C 1
ATOM 1472 O O . GLU A 1 190 ? -20.093 -1.035 21.506 1.00 98.31 190 GLU A O 1
ATOM 1477 N N . GLY A 1 191 ? -18.813 -2.816 21.028 1.00 98.19 191 GLY A N 1
ATOM 1478 C CA . GLY A 1 191 ? -18.351 -3.036 22.398 1.00 98.19 191 GLY A CA 1
ATOM 1479 C C . GLY A 1 191 ? -17.469 -1.894 22.916 1.00 98.19 191 GLY A C 1
ATOM 1480 O O . GLY A 1 191 ? -17.651 -1.432 24.049 1.00 98.19 191 GLY A O 1
ATOM 1481 N N . LYS A 1 192 ? -16.557 -1.380 22.082 1.00 97.88 192 LYS A N 1
ATOM 1482 C CA . LYS A 1 192 ? -15.709 -0.225 22.421 1.00 97.88 192 LYS A CA 1
ATOM 1483 C C . LYS A 1 192 ? -16.531 1.038 22.639 1.00 97.88 192 LYS A C 1
ATOM 1485 O O . LYS A 1 192 ? -16.362 1.683 23.666 1.00 97.88 192 LYS A O 1
ATOM 1490 N N . LEU A 1 193 ? -17.500 1.335 21.773 1.00 97.50 193 LEU A N 1
ATOM 1491 C CA . LEU A 1 193 ? -18.395 2.493 21.918 1.00 97.50 193 LEU A CA 1
ATOM 1492 C C . LEU A 1 193 ? -19.237 2.480 23.208 1.00 97.50 193 LEU A C 1
ATOM 1494 O O . LEU A 1 193 ? -19.690 3.534 23.663 1.00 97.50 193 LEU A O 1
ATOM 1498 N N . ARG A 1 194 ? -19.473 1.300 23.797 1.00 97.44 194 ARG A N 1
ATOM 1499 C CA . ARG A 1 194 ? -20.173 1.155 25.086 1.00 97.44 194 ARG A CA 1
ATOM 1500 C C . ARG A 1 194 ? -19.254 1.330 26.292 1.00 97.44 194 ARG A C 1
ATOM 1502 O O . ARG A 1 194 ? -19.722 1.771 27.337 1.00 97.44 194 ARG A O 1
ATOM 1509 N N . THR A 1 195 ? -17.990 0.933 26.171 1.00 96.44 195 THR A N 1
ATOM 1510 C CA . THR A 1 195 ? -17.059 0.808 27.307 1.00 96.44 195 THR A CA 1
ATOM 1511 C C . THR A 1 195 ? -16.017 1.921 27.376 1.00 96.44 195 THR A C 1
ATOM 1513 O O . THR A 1 195 ? -15.538 2.236 28.463 1.00 96.44 195 THR A O 1
ATOM 1516 N N . GLN A 1 196 ? -15.683 2.540 26.247 1.00 94.31 196 GLN A N 1
ATOM 1517 C CA . GLN A 1 196 ? -14.713 3.623 26.145 1.00 94.31 196 GLN A CA 1
ATOM 1518 C C . GLN A 1 196 ? -15.410 4.959 25.874 1.00 94.31 196 GLN A C 1
ATOM 1520 O O . GLN A 1 196 ? -16.463 5.037 25.238 1.00 94.31 196 GLN A O 1
ATOM 1525 N N . LYS A 1 197 ? -14.807 6.040 26.375 1.00 94.38 197 LYS A N 1
ATOM 1526 C CA . LYS A 1 197 ? -15.295 7.402 26.170 1.00 94.38 197 LYS A CA 1
ATOM 1527 C C . LYS A 1 197 ? -14.577 8.024 24.976 1.00 94.38 197 LYS A C 1
ATOM 1529 O O . LYS A 1 197 ? -13.402 8.353 25.074 1.00 94.38 197 LYS A O 1
ATOM 1534 N N . PHE A 1 198 ? -15.312 8.243 23.894 1.00 95.25 198 PHE A N 1
ATOM 1535 C CA . PHE A 1 198 ? -14.851 9.001 22.731 1.00 95.25 198 PHE A CA 1
ATOM 1536 C C . PHE A 1 198 ? -15.428 10.418 22.740 1.00 95.25 198 PHE A C 1
ATOM 1538 O O . PHE A 1 198 ? -16.456 10.679 23.380 1.00 95.25 198 PHE A O 1
ATOM 1545 N N . SER A 1 199 ? -14.792 11.336 22.007 1.00 95.56 199 SER A N 1
ATOM 1546 C CA . SER A 1 199 ? -15.430 12.608 21.663 1.00 95.56 199 SER A CA 1
ATOM 1547 C C . SER A 1 199 ? -16.718 12.341 20.868 1.00 95.56 199 SER A C 1
ATOM 1549 O O . SER A 1 199 ? -16.885 11.282 20.254 1.00 95.56 199 SER A O 1
ATOM 1551 N N . LYS A 1 200 ? -17.662 13.289 20.891 1.00 96.25 200 LYS A N 1
ATOM 1552 C CA . LYS A 1 200 ? -18.936 13.148 20.168 1.00 96.25 200 LYS A CA 1
ATOM 1553 C C . LYS A 1 200 ? -18.706 12.916 18.671 1.00 96.25 200 LYS A C 1
ATOM 1555 O O . LYS A 1 200 ? -19.394 12.093 18.073 1.00 96.25 200 LYS A O 1
ATOM 1560 N N . ASP A 1 201 ? -17.730 13.615 18.104 1.00 96.25 201 ASP A N 1
ATOM 1561 C CA . ASP A 1 201 ? -17.417 13.545 16.681 1.00 96.25 201 ASP A CA 1
ATOM 1562 C C . ASP A 1 201 ? -16.795 12.197 16.314 1.00 96.25 201 ASP A C 1
ATOM 1564 O O . ASP A 1 201 ? -17.237 11.565 15.355 1.00 96.25 201 ASP A O 1
ATOM 1568 N N . ILE A 1 202 ? -15.850 11.697 17.117 1.00 96.81 202 ILE A N 1
ATOM 1569 C CA . ILE A 1 202 ? -15.225 10.387 16.884 1.00 96.81 202 ILE A CA 1
ATOM 1570 C C . ILE A 1 202 ? -16.222 9.257 17.046 1.00 96.81 202 ILE A C 1
ATOM 1572 O O . ILE A 1 202 ? -16.303 8.382 16.186 1.00 96.81 202 ILE A O 1
ATOM 1576 N N . ARG A 1 203 ? -17.040 9.310 18.099 1.00 97.75 203 ARG A N 1
ATOM 1577 C CA . ARG A 1 203 ? -18.129 8.356 18.297 1.00 97.75 203 ARG A CA 1
ATOM 1578 C C . ARG A 1 203 ? -19.023 8.274 17.063 1.00 97.75 203 ARG A C 1
ATOM 1580 O O . ARG A 1 203 ? -19.243 7.180 16.559 1.00 97.75 203 ARG A O 1
ATOM 1587 N N . LYS A 1 204 ? -19.486 9.426 16.569 1.00 97.50 204 LYS A N 1
ATOM 1588 C CA . LYS A 1 204 ? -20.353 9.487 15.392 1.00 97.50 204 LYS A CA 1
ATOM 1589 C C . LYS A 1 204 ? -19.675 8.891 14.157 1.00 97.50 204 LYS A C 1
ATOM 1591 O O . LYS A 1 204 ? -20.301 8.117 13.450 1.00 97.50 204 LYS A O 1
ATOM 1596 N N . ARG A 1 205 ? -18.397 9.203 13.915 1.00 96.69 205 ARG A N 1
ATOM 1597 C CA . ARG A 1 205 ? -17.647 8.643 12.776 1.00 96.69 205 ARG A CA 1
ATOM 1598 C C . ARG A 1 205 ? -17.543 7.121 12.842 1.00 96.69 205 ARG A C 1
ATOM 1600 O O . ARG A 1 205 ? -17.777 6.471 11.835 1.00 96.69 205 ARG A O 1
ATOM 1607 N N . ILE A 1 206 ? -17.245 6.559 14.015 1.00 97.56 206 ILE A N 1
ATOM 1608 C CA . ILE A 1 206 ? -17.198 5.100 14.199 1.00 97.56 206 ILE A CA 1
ATOM 1609 C C . ILE A 1 206 ? -18.591 4.487 13.976 1.00 97.56 206 ILE A C 1
ATOM 1611 O O . ILE A 1 206 ? -18.707 3.461 13.311 1.00 97.56 206 ILE A O 1
ATOM 1615 N N . GLU A 1 207 ? -19.651 5.110 14.502 1.00 98.00 207 GLU A N 1
ATOM 1616 C CA . GLU A 1 207 ? -21.040 4.669 14.298 1.00 98.00 207 GLU A CA 1
ATOM 1617 C C . GLU A 1 207 ? -21.440 4.691 12.810 1.00 98.00 207 GLU A C 1
ATOM 1619 O O . GLU A 1 207 ? -22.032 3.721 12.331 1.00 98.00 207 GLU A O 1
ATOM 1624 N N . ASP A 1 208 ? -21.068 5.744 12.076 1.00 97.19 208 ASP A N 1
ATOM 1625 C CA . ASP A 1 208 ? -21.301 5.873 10.633 1.00 97.19 208 ASP A CA 1
ATOM 1626 C C . ASP A 1 208 ? -20.558 4.763 9.855 1.00 97.19 208 ASP A C 1
ATOM 1628 O O . ASP A 1 208 ? -21.176 4.061 9.051 1.00 97.19 208 ASP A O 1
ATOM 1632 N N . SER A 1 209 ? -19.275 4.510 10.155 1.00 96.44 209 SER A N 1
ATOM 1633 C CA . SER A 1 209 ? -18.502 3.430 9.514 1.00 96.44 209 SER A CA 1
ATOM 1634 C C . SER A 1 209 ? -19.083 2.039 9.804 1.00 96.44 209 SER A C 1
ATOM 1636 O O . SER A 1 209 ? -19.174 1.205 8.903 1.00 96.44 209 SER A O 1
ATOM 1638 N N . ILE A 1 210 ? -19.543 1.781 11.037 1.00 97.62 210 ILE A N 1
ATOM 1639 C CA . ILE A 1 210 ? -20.248 0.533 11.387 1.00 97.62 210 ILE A CA 1
ATOM 1640 C C . ILE A 1 210 ? -21.541 0.394 10.574 1.00 97.62 210 ILE A C 1
ATOM 1642 O O . ILE A 1 210 ? -21.866 -0.704 10.115 1.00 97.62 210 ILE A O 1
ATOM 1646 N N . ALA A 1 211 ? -22.304 1.480 10.416 1.00 97.31 211 ALA A N 1
ATOM 1647 C CA . ALA A 1 211 ? -23.542 1.465 9.644 1.00 97.31 211 ALA A CA 1
ATOM 1648 C C . ALA A 1 211 ? -23.278 1.155 8.163 1.00 97.31 211 ALA A C 1
ATOM 1650 O O . ALA A 1 211 ? -23.995 0.343 7.571 1.00 97.31 211 ALA A O 1
ATOM 1651 N N . ASP A 1 212 ? -22.223 1.730 7.586 1.00 95.94 212 ASP A N 1
ATOM 1652 C CA . ASP A 1 212 ? -21.807 1.436 6.215 1.00 95.94 212 ASP A CA 1
ATOM 1653 C C . ASP A 1 212 ? -21.329 -0.008 6.051 1.00 95.94 212 ASP A C 1
ATOM 1655 O O . ASP A 1 212 ? -21.724 -0.665 5.083 1.00 95.94 212 ASP A O 1
ATOM 1659 N N . ALA A 1 213 ? -20.579 -0.545 7.018 1.00 95.06 213 ALA A N 1
ATOM 1660 C CA . ALA A 1 213 ? -20.150 -1.945 7.012 1.00 95.06 213 ALA A CA 1
ATOM 1661 C C . ALA A 1 213 ? -21.346 -2.906 7.064 1.00 95.06 213 ALA A C 1
ATOM 1663 O O . ALA A 1 213 ? -21.450 -3.813 6.239 1.00 95.06 213 ALA A O 1
ATOM 1664 N N . LYS A 1 214 ? -22.320 -2.655 7.949 1.00 96.06 214 LYS A N 1
ATOM 1665 C CA . LYS A 1 214 ? -23.571 -3.437 8.023 1.00 96.06 214 LYS A CA 1
ATOM 1666 C C . LYS A 1 214 ? -24.392 -3.386 6.738 1.00 96.06 214 LYS A C 1
ATOM 1668 O O . LYS A 1 214 ? -25.080 -4.349 6.414 1.00 96.06 214 LYS A O 1
ATOM 1673 N N . ALA A 1 215 ? -24.349 -2.261 6.029 1.00 94.88 215 ALA A N 1
ATOM 1674 C CA . ALA A 1 215 ? -25.055 -2.078 4.768 1.00 94.88 215 ALA A CA 1
ATOM 1675 C C . ALA A 1 215 ? -24.305 -2.668 3.558 1.00 94.88 215 ALA A C 1
ATOM 1677 O O . ALA A 1 215 ? -24.804 -2.557 2.439 1.00 94.88 215 ALA A O 1
ATOM 1678 N N . GLY A 1 216 ? -23.104 -3.235 3.746 1.00 91.12 216 GLY A N 1
ATOM 1679 C CA . GLY A 1 216 ? -22.235 -3.666 2.645 1.00 91.12 216 GLY A CA 1
ATOM 1680 C C . GLY A 1 216 ? -21.745 -2.505 1.771 1.00 91.12 216 GLY A C 1
ATOM 1681 O O . GLY A 1 216 ? -21.388 -2.705 0.613 1.00 91.12 216 GLY A O 1
ATOM 1682 N N . ARG A 1 217 ? -21.781 -1.275 2.300 1.00 87.94 217 ARG A N 1
ATOM 1683 C CA . ARG A 1 217 ? -21.356 -0.043 1.614 1.00 87.94 217 ARG A CA 1
ATOM 1684 C C . ARG A 1 217 ? -19.964 0.414 2.025 1.00 87.94 217 ARG A C 1
ATOM 1686 O O . ARG A 1 217 ? -19.458 1.364 1.438 1.00 87.94 217 ARG A O 1
ATOM 1693 N N . PHE A 1 218 ? -19.370 -0.237 3.021 1.00 83.31 218 PHE A N 1
ATOM 1694 C CA . PHE A 1 218 ? -18.004 0.035 3.428 1.00 83.31 218 PHE A CA 1
ATOM 1695 C C . PHE A 1 218 ? -17.064 -0.389 2.302 1.00 83.31 218 PHE A C 1
ATOM 1697 O O . PHE A 1 218 ? -16.898 -1.575 2.022 1.00 83.31 218 PHE A O 1
ATOM 1704 N N . LYS A 1 219 ? -16.530 0.612 1.611 1.00 66.00 219 LYS A N 1
ATOM 1705 C CA . LYS A 1 219 ? -15.439 0.462 0.663 1.00 66.00 219 LYS A CA 1
ATOM 1706 C C . LYS A 1 219 ? -14.224 1.107 1.301 1.00 66.00 219 LYS A C 1
ATOM 1708 O O . LYS A 1 219 ? -14.348 2.207 1.839 1.00 66.00 219 LYS A O 1
ATOM 1713 N N . ILE A 1 220 ? -13.126 0.372 1.261 1.00 58.75 220 ILE A N 1
ATOM 1714 C CA . ILE A 1 220 ? -11.793 0.872 1.570 1.00 58.75 220 ILE A CA 1
ATOM 1715 C C . ILE A 1 220 ? -11.360 1.731 0.384 1.00 58.75 220 ILE A C 1
ATOM 1717 O O . ILE A 1 220 ? -11.647 1.304 -0.764 1.00 58.75 220 ILE A O 1
#

Radius of gyration: 19.94 Å; chains: 1; bounding box: 60×32×57 Å